Protein AF-A0A8C7WTN6-F1 (afdb_monomer_lite)

Sequence (200 aa):
EEEMEMKEDCGEGEGPYLSEVEPAASESEDGYGPPSQRYTADSLASSPISVTLIRTLSLFGFRSTCGEDQEAVQAQKIWKKAIMLVWRAAANHRYASVFLQPVSDDIAPGYHSIVHRPMDLSAIKKNIESGVIRTTAEFQRDIMLMFQNAIMYNSSDHDVYHMALEMQRDVLERPTDLGFKDTYRKDIGFSTELLDESVF

pLDDT: mean 71.83, std 24.73, rang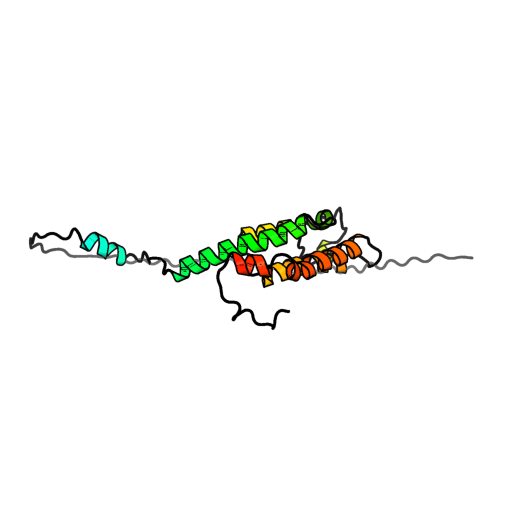e [32.16, 98.75]

Organism: NCBI:txid183150

Foldseek 3Di:
DDDDDDDDDDDDDDDDDDDDDDDDDDDDDDDDDDDDDDDDDDDDDDDDDPPCVVVVVVVVPPPPPPVVNVVLVVVQVLVLVLVVVLLVVLCPDPLLVVQADWDDCVNPPCLCVQQVDTAGSPNLNVCSVVVVDRDPVSSLVRLVSNLVSQCVSDDPPDPSNVSSVVSNCCSVVPCPPPDVVVSCVPVPVDDPPPDPPPPD

Structure (mmCIF, N/CA/C/O backbone):
data_AF-A0A8C7WTN6-F1
#
_entry.id   AF-A0A8C7WTN6-F1
#
loop_
_atom_site.group_PDB
_atom_site.id
_atom_site.type_symbol
_atom_site.label_atom_id
_atom_site.label_alt_id
_atom_site.label_comp_id
_atom_site.label_asym_id
_atom_site.label_entity_id
_atom_site.label_seq_id
_atom_site.pdbx_PDB_ins_code
_atom_site.Cartn_x
_atom_site.Cartn_y
_atom_site.Cartn_z
_atom_site.occupancy
_atom_site.B_iso_or_equiv
_atom_site.auth_seq_id
_atom_site.auth_comp_id
_atom_site.auth_asym_id
_atom_site.auth_atom_id
_atom_site.pdbx_PDB_model_num
ATOM 1 N N . GLU A 1 1 ? 34.706 -12.305 -46.079 1.00 45.81 1 GLU A N 1
ATOM 2 C CA . GLU A 1 1 ? 34.840 -12.955 -44.767 1.00 45.81 1 GLU A CA 1
ATOM 3 C C . GLU A 1 1 ? 33.466 -12.822 -44.106 1.00 45.81 1 GLU A C 1
ATOM 5 O O . GLU A 1 1 ? 33.198 -11.801 -43.492 1.00 45.81 1 GLU A O 1
ATOM 10 N N . GLU A 1 2 ? 32.434 -13.535 -44.582 1.00 42.22 2 GLU A N 1
ATOM 11 C CA . GLU A 1 2 ? 32.136 -14.974 -44.331 1.00 42.22 2 GLU A CA 1
ATOM 12 C C . GLU A 1 2 ? 32.071 -15.245 -42.816 1.00 42.22 2 GLU A C 1
ATOM 14 O O . GLU A 1 2 ? 33.021 -14.919 -42.120 1.00 42.22 2 GLU A O 1
ATOM 19 N N . GLU A 1 3 ? 31.013 -15.768 -42.193 1.00 45.16 3 GLU A N 1
ATOM 20 C CA . GLU A 1 3 ? 29.847 -16.538 -42.644 1.00 45.16 3 GLU A CA 1
ATOM 21 C C . GLU A 1 3 ? 28.744 -16.498 -41.558 1.00 45.16 3 GLU A C 1
ATOM 23 O O . GLU A 1 3 ? 29.004 -16.213 -40.389 1.00 45.16 3 GLU A O 1
ATOM 28 N N . MET A 1 4 ? 27.504 -16.781 -41.972 1.00 50.22 4 MET A N 1
ATOM 29 C CA . MET A 1 4 ? 26.348 -17.093 -41.121 1.00 50.22 4 MET A CA 1
ATOM 30 C C . MET A 1 4 ? 26.545 -18.424 -40.382 1.00 50.22 4 MET A C 1
ATOM 32 O O . MET A 1 4 ? 27.048 -19.356 -40.994 1.00 50.22 4 MET A O 1
ATOM 36 N N . GLU A 1 5 ? 25.943 -18.596 -39.199 1.00 57.81 5 GLU A N 1
ATOM 37 C CA . GLU A 1 5 ? 25.127 -19.800 -38.968 1.00 57.81 5 GLU A CA 1
ATOM 38 C C . GLU A 1 5 ? 24.087 -19.593 -37.856 1.00 57.81 5 GLU A C 1
ATOM 40 O O . GLU A 1 5 ? 24.398 -19.199 -36.733 1.00 57.81 5 GLU A O 1
ATOM 45 N N . MET A 1 6 ? 22.830 -19.853 -38.215 1.00 54.09 6 MET A N 1
ATOM 46 C CA . MET A 1 6 ? 21.691 -20.022 -37.319 1.00 54.09 6 MET A CA 1
ATOM 47 C C . MET A 1 6 ? 21.711 -21.436 -36.733 1.00 54.09 6 MET A C 1
ATOM 49 O O . MET A 1 6 ? 22.093 -22.378 -37.427 1.00 54.09 6 MET A O 1
ATOM 53 N N . LYS A 1 7 ? 21.164 -21.620 -35.528 1.00 55.97 7 LYS A N 1
ATOM 54 C CA . LYS A 1 7 ? 20.547 -22.904 -35.177 1.00 55.97 7 LYS A CA 1
ATOM 55 C C . LYS A 1 7 ? 19.407 -22.725 -34.183 1.00 55.97 7 LYS A C 1
ATOM 57 O O . LYS A 1 7 ? 19.620 -22.476 -33.000 1.00 55.97 7 LYS A O 1
ATOM 62 N N . GLU A 1 8 ? 18.202 -22.825 -34.730 1.00 50.72 8 GLU A N 1
ATOM 63 C CA . GLU A 1 8 ? 16.991 -23.237 -34.031 1.00 50.72 8 GLU A CA 1
ATOM 64 C C . GLU A 1 8 ? 17.134 -24.714 -33.634 1.00 50.72 8 GLU A C 1
ATOM 66 O O . GLU A 1 8 ? 17.696 -25.503 -34.397 1.00 50.72 8 GLU A O 1
ATOM 71 N N . ASP A 1 9 ? 16.604 -25.094 -32.472 1.00 52.34 9 ASP A N 1
ATOM 72 C CA . ASP A 1 9 ? 16.233 -26.485 -32.219 1.00 52.34 9 ASP A CA 1
ATOM 73 C C . ASP A 1 9 ? 14.862 -26.521 -31.540 1.00 52.34 9 ASP A C 1
ATOM 75 O O . ASP A 1 9 ? 14.668 -26.035 -30.422 1.00 52.34 9 ASP A O 1
ATOM 79 N N . CYS A 1 10 ? 13.897 -27.046 -32.288 1.00 39.53 10 CYS A N 1
ATOM 80 C CA . CYS A 1 10 ? 12.540 -27.331 -31.864 1.00 39.53 10 CYS A CA 1
ATOM 81 C C . CYS A 1 10 ? 12.494 -28.791 -31.402 1.00 39.53 10 CYS A C 1
ATOM 83 O O . CYS A 1 10 ? 12.596 -29.704 -32.216 1.00 39.53 10 CYS A O 1
ATOM 85 N N . GLY A 1 11 ? 12.308 -29.014 -30.101 1.00 45.84 11 GLY A N 1
ATOM 86 C CA . GLY A 1 11 ? 12.033 -30.339 -29.551 1.00 45.84 11 GLY A CA 1
ATOM 87 C C . GLY A 1 11 ? 10.533 -30.601 -29.475 1.00 45.84 11 GLY A C 1
ATOM 88 O O . GLY A 1 11 ? 9.885 -30.203 -28.508 1.00 45.84 11 GLY A O 1
ATOM 89 N N . GLU A 1 12 ? 9.997 -31.269 -30.493 1.00 44.53 12 GLU A N 1
ATOM 90 C CA . GLU A 1 12 ? 8.677 -31.901 -30.489 1.00 44.53 12 GLU A CA 1
ATOM 91 C C . GLU A 1 12 ? 8.647 -33.093 -29.517 1.00 44.53 12 GLU A C 1
ATOM 93 O O . GLU A 1 12 ? 9.597 -33.871 -29.416 1.00 44.53 12 GLU A O 1
ATOM 98 N N . GLY A 1 13 ? 7.525 -33.261 -28.821 1.00 44.81 13 GLY A N 1
ATOM 99 C CA . GLY A 1 13 ? 7.274 -34.396 -27.941 1.00 44.81 13 GLY A CA 1
ATOM 100 C C . GLY A 1 13 ? 5.781 -34.588 -27.732 1.00 44.81 13 GLY A C 1
ATOM 101 O O . GLY A 1 13 ? 5.251 -34.256 -26.675 1.00 44.81 13 GLY A O 1
ATOM 102 N N . GLU A 1 14 ? 5.101 -35.089 -28.763 1.00 43.06 14 GLU A N 1
ATOM 103 C CA . GLU A 1 14 ? 3.734 -35.592 -28.655 1.00 43.06 14 GLU A CA 1
ATOM 104 C C . GLU A 1 14 ? 3.701 -36.939 -27.920 1.00 43.06 14 GLU A C 1
ATOM 106 O O . GLU A 1 14 ? 4.513 -37.832 -28.163 1.00 43.06 14 GLU A O 1
ATOM 111 N N . GLY A 1 15 ? 2.700 -37.105 -27.061 1.00 43.44 15 GLY A N 1
ATOM 112 C CA . GLY A 1 15 ? 2.319 -38.385 -26.479 1.00 43.44 15 GLY A CA 1
ATOM 113 C C . GLY A 1 15 ? 0.904 -38.296 -25.903 1.00 43.44 15 GLY A C 1
ATOM 114 O O . GLY A 1 15 ? 0.731 -37.685 -24.850 1.00 43.44 15 GLY A O 1
ATOM 115 N N . PRO A 1 16 ? -0.121 -38.850 -26.578 1.00 58.31 16 PRO A N 1
ATOM 116 C CA . PRO A 1 16 ? -1.473 -38.981 -26.041 1.00 58.31 16 PRO A CA 1
ATOM 117 C C . PRO A 1 16 ? -1.636 -40.325 -25.300 1.00 58.31 16 PRO A C 1
ATOM 119 O O . PRO A 1 16 ? -0.711 -41.135 -25.300 1.00 58.31 16 PRO A O 1
ATOM 122 N N . TYR A 1 17 ? -2.848 -40.586 -24.775 1.00 44.38 17 TYR A N 1
ATOM 123 C CA . TYR A 1 17 ? -3.331 -41.840 -24.139 1.00 44.38 17 TYR A CA 1
ATOM 124 C C . TYR A 1 17 ? -3.099 -41.877 -22.602 1.00 44.38 17 TYR A C 1
ATOM 126 O O . TYR A 1 17 ? -1.974 -41.720 -22.154 1.00 44.38 17 TYR A O 1
ATOM 134 N N . LEU A 1 18 ? -4.073 -42.031 -21.691 1.00 45.31 18 LEU A N 1
ATOM 135 C CA . LEU A 1 18 ? -5.398 -42.664 -21.715 1.00 45.31 18 LEU A CA 1
ATOM 136 C C . LEU A 1 18 ? -6.428 -41.938 -20.819 1.00 45.31 18 LEU A C 1
ATOM 138 O O . LEU A 1 18 ? -6.095 -41.391 -19.773 1.00 45.31 18 LEU A O 1
ATOM 142 N N . SER A 1 19 ? -7.694 -42.063 -21.237 1.00 45.19 19 SER A N 1
ATOM 143 C CA . SER A 1 19 ? -8.910 -42.299 -20.431 1.00 45.19 19 SER A CA 1
ATOM 144 C C . SER A 1 19 ? -8.672 -42.868 -19.019 1.00 45.19 19 SER A C 1
ATOM 146 O O . SER A 1 19 ? -7.826 -43.733 -18.843 1.00 45.19 19 SER A O 1
ATOM 148 N N . GLU A 1 20 ? -9.436 -42.478 -18.000 1.00 49.06 20 GLU A N 1
ATOM 149 C CA . GLU A 1 20 ? -10.732 -43.116 -17.727 1.00 49.06 20 GLU A CA 1
ATOM 150 C C . GLU A 1 20 ? -11.692 -42.203 -16.947 1.00 49.06 20 GLU A C 1
ATOM 152 O O . GLU A 1 20 ? -11.338 -41.509 -15.996 1.00 49.06 20 GLU A O 1
ATOM 157 N N . VAL A 1 21 ? -12.933 -42.240 -17.419 1.00 51.94 21 VAL A N 1
ATOM 158 C CA . VAL A 1 21 ? -14.168 -41.761 -16.803 1.00 51.94 21 VAL A CA 1
ATOM 159 C C . VAL A 1 21 ? -14.628 -42.839 -15.828 1.00 51.94 21 VAL A C 1
ATOM 161 O O . VAL A 1 21 ? -14.602 -43.991 -16.228 1.00 51.94 21 VAL A O 1
ATOM 164 N N . GLU A 1 22 ? -15.143 -42.496 -14.647 1.00 50.19 22 GLU A N 1
ATOM 165 C CA . GLU A 1 22 ? -16.219 -43.280 -14.014 1.00 50.19 22 GLU A CA 1
ATOM 166 C C . GLU A 1 22 ? -17.097 -42.371 -13.116 1.00 50.19 22 GLU A C 1
ATOM 168 O O . GLU A 1 22 ? -16.601 -41.362 -12.597 1.00 50.19 22 GLU A O 1
ATOM 173 N N . PRO A 1 23 ? -18.405 -42.675 -12.966 1.00 47.97 23 PRO A N 1
ATOM 174 C CA . PRO A 1 23 ? -19.439 -41.749 -12.515 1.00 47.97 23 PRO A CA 1
ATOM 175 C C . PRO A 1 23 ? -20.002 -42.049 -11.105 1.00 47.97 23 PRO A C 1
ATOM 177 O O . PRO A 1 23 ? -19.517 -42.885 -10.351 1.00 47.97 23 PRO A O 1
ATOM 180 N N . ALA A 1 24 ? -21.052 -41.294 -10.770 1.00 47.38 24 ALA A N 1
ATOM 181 C CA . ALA A 1 24 ? -21.810 -41.255 -9.523 1.00 47.38 24 ALA A CA 1
ATOM 182 C C . ALA A 1 24 ? -22.551 -42.551 -9.119 1.00 47.38 24 ALA A C 1
ATOM 184 O O . ALA A 1 24 ? -23.019 -43.302 -9.969 1.00 47.38 24 ALA A O 1
ATOM 185 N N . ALA A 1 25 ? -22.788 -42.699 -7.809 1.00 42.72 25 ALA A N 1
ATOM 186 C CA . ALA A 1 25 ? -23.821 -43.541 -7.184 1.00 42.72 25 ALA A CA 1
ATOM 187 C C . ALA A 1 25 ? -24.168 -42.917 -5.806 1.00 42.72 25 ALA A C 1
ATOM 189 O O . ALA A 1 25 ? -23.266 -42.683 -5.005 1.00 42.72 25 ALA A O 1
ATOM 190 N N . SER A 1 26 ? -25.350 -42.308 -5.625 1.00 44.50 26 SER A N 1
ATOM 191 C CA . SER A 1 26 ? -26.621 -42.883 -5.112 1.00 44.50 26 SER A CA 1
ATOM 192 C C . SER A 1 26 ? 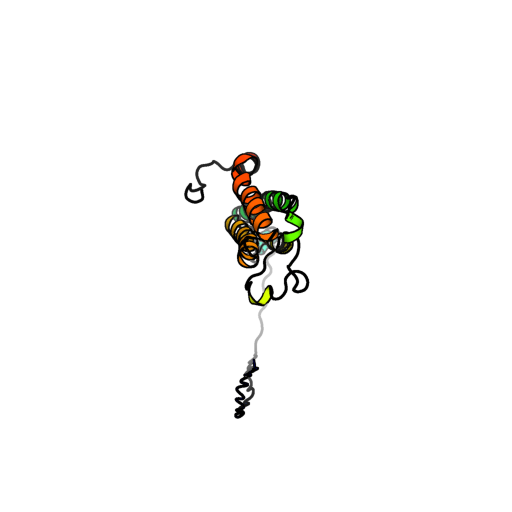-26.537 -43.340 -3.642 1.00 44.50 26 SER A C 1
ATOM 194 O O . SER A 1 26 ? -25.784 -44.251 -3.326 1.00 44.50 26 SER A O 1
ATOM 196 N N . GLU A 1 27 ? -27.143 -42.619 -2.694 1.00 43.25 27 GLU A N 1
ATOM 197 C CA . GLU A 1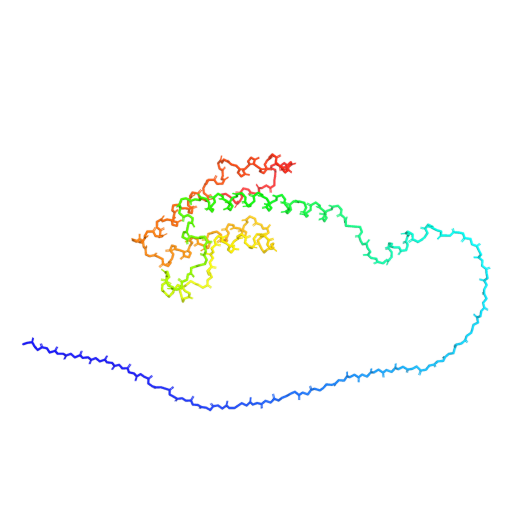 27 ? -28.517 -42.786 -2.155 1.00 43.25 27 GLU A CA 1
ATOM 198 C C . GLU A 1 27 ? -28.523 -43.487 -0.781 1.00 43.25 27 GLU A C 1
ATOM 200 O O . GLU A 1 27 ? -27.963 -44.565 -0.608 1.00 43.25 27 GLU A O 1
ATOM 205 N N . SER A 1 28 ? -29.172 -42.866 0.208 1.00 49.69 28 SER A N 1
ATOM 206 C CA . SER A 1 28 ? -30.079 -43.537 1.160 1.00 49.69 28 SER A CA 1
ATOM 207 C C . SER A 1 28 ? -30.734 -42.490 2.067 1.00 49.69 28 SER A C 1
ATOM 209 O O . SER A 1 28 ? -30.159 -42.011 3.043 1.00 49.69 28 SER A O 1
ATOM 211 N N . GLU A 1 29 ? -31.959 -42.118 1.701 1.00 50.00 29 GLU A N 1
ATOM 212 C CA . GLU A 1 29 ? -32.973 -41.684 2.656 1.00 50.00 29 GLU A CA 1
ATOM 213 C C . GLU A 1 29 ? -33.603 -42.937 3.262 1.00 50.00 29 GLU A C 1
ATOM 215 O O . GLU A 1 29 ? -33.904 -43.864 2.522 1.00 50.00 29 GLU A O 1
ATOM 220 N N . ASP A 1 30 ? -33.859 -42.945 4.569 1.00 44.69 30 ASP A N 1
ATOM 221 C CA . ASP A 1 30 ? -34.899 -43.795 5.148 1.00 44.69 30 ASP A CA 1
ATOM 222 C C . ASP A 1 30 ? -35.485 -43.109 6.384 1.00 44.69 30 ASP A C 1
ATOM 224 O O . ASP A 1 30 ? -34.869 -43.002 7.448 1.00 44.69 30 ASP A O 1
ATOM 228 N N . GLY A 1 31 ? -36.709 -42.613 6.211 1.00 42.22 31 GLY A N 1
ATOM 229 C CA . GLY A 1 31 ? -37.595 -42.201 7.284 1.00 42.22 31 GLY A CA 1
ATOM 230 C C . GLY A 1 31 ? -38.475 -43.364 7.733 1.00 42.22 31 GLY A C 1
ATOM 231 O O . GLY A 1 31 ? -39.011 -44.103 6.914 1.00 42.22 31 GLY A O 1
ATOM 232 N N . TYR A 1 32 ? -38.707 -43.465 9.040 1.00 40.91 32 TYR A N 1
ATOM 233 C CA . TYR A 1 32 ? -39.817 -44.236 9.595 1.00 40.91 32 TYR A CA 1
ATOM 234 C C . TYR A 1 32 ? -40.603 -43.368 10.578 1.00 40.91 32 TYR A C 1
ATOM 236 O O . TYR A 1 32 ? -40.100 -42.944 11.617 1.00 40.91 32 TYR A O 1
ATOM 244 N N . GLY A 1 33 ? -41.854 -43.093 10.208 1.00 37.41 33 GLY A N 1
ATOM 245 C CA . GLY A 1 33 ? -42.912 -42.639 11.107 1.00 37.41 33 GLY A CA 1
ATOM 246 C C . GLY A 1 33 ? -43.732 -43.819 11.676 1.00 37.41 33 GLY A C 1
ATOM 247 O O . GLY A 1 33 ? -43.262 -44.951 11.654 1.00 37.41 33 GLY A O 1
ATOM 248 N N . PRO A 1 34 ? -44.966 -43.574 12.161 1.00 64.69 34 PRO A N 1
ATOM 249 C CA . PRO A 1 34 ? -45.432 -43.740 13.558 1.00 64.69 34 PRO A CA 1
ATOM 250 C C . PRO A 1 34 ? -46.445 -44.936 13.660 1.00 64.69 34 PRO A C 1
ATOM 252 O O . PRO A 1 34 ? -46.345 -45.767 12.759 1.00 64.69 34 PRO A O 1
ATOM 255 N N . PRO A 1 35 ? -47.425 -45.130 14.610 1.00 52.75 35 PRO A N 1
ATOM 256 C CA . PRO A 1 35 ? -48.114 -44.181 15.523 1.00 52.75 35 PRO A CA 1
ATOM 257 C C . PRO A 1 35 ? -48.724 -44.722 16.863 1.00 52.75 35 PRO A C 1
ATOM 259 O O . PRO A 1 35 ? -48.544 -45.876 17.233 1.00 52.75 35 PRO A O 1
ATOM 262 N N . SER A 1 36 ? -49.564 -43.865 17.495 1.00 36.09 36 SER A N 1
ATOM 263 C CA . SER A 1 36 ? -50.668 -44.128 18.471 1.00 36.09 36 SER A CA 1
ATOM 264 C C . SER A 1 36 ? -50.296 -44.183 19.970 1.00 36.09 36 SER A C 1
ATOM 266 O O . SER A 1 36 ? -49.305 -44.802 20.307 1.00 36.09 36 SER A O 1
ATOM 268 N N . GLN A 1 37 ? -50.987 -43.603 20.972 1.00 33.41 37 GLN A N 1
ATOM 269 C CA . GLN A 1 37 ? -52.370 -43.130 21.248 1.00 33.41 37 GLN A CA 1
ATOM 270 C C . GLN A 1 37 ? -52.304 -42.171 22.488 1.00 33.41 37 GLN A C 1
ATOM 272 O O . GLN A 1 37 ? -51.493 -42.408 23.371 1.00 33.41 37 GLN A O 1
ATOM 277 N N . ARG A 1 38 ? -52.919 -40.973 22.518 1.00 34.19 38 ARG A N 1
ATOM 278 C CA . ARG A 1 38 ? -54.275 -40.572 23.003 1.00 34.19 38 ARG A CA 1
ATOM 279 C C . ARG A 1 38 ? -54.563 -40.588 24.536 1.00 34.19 38 ARG A C 1
ATOM 281 O O . ARG A 1 38 ? -54.635 -41.653 25.126 1.00 34.19 38 ARG A O 1
ATOM 288 N N . TYR A 1 39 ? -54.919 -39.385 25.039 1.00 32.16 39 TYR A N 1
ATOM 289 C CA . TYR A 1 39 ? -55.707 -38.970 26.238 1.00 32.16 39 TYR A CA 1
ATOM 290 C C . TYR A 1 39 ? -55.104 -39.254 27.636 1.00 32.16 39 TYR A C 1
ATOM 292 O O . TYR A 1 39 ? -54.599 -40.335 27.880 1.00 32.16 39 TYR A O 1
ATOM 300 N N . THR A 1 40 ? -55.076 -38.310 28.590 1.00 34.72 40 THR A N 1
ATOM 301 C CA . THR A 1 40 ? -56.238 -37.679 29.253 1.00 34.72 40 THR A CA 1
ATOM 302 C C . THR A 1 40 ? -56.058 -36.192 29.594 1.00 34.72 40 THR A C 1
ATOM 304 O O . THR A 1 40 ? -54.953 -35.716 29.845 1.00 34.72 40 THR A O 1
ATOM 307 N N . ALA A 1 41 ? -57.184 -35.477 29.641 1.00 39.41 41 ALA A N 1
ATOM 308 C CA . ALA A 1 41 ? -57.324 -34.149 30.228 1.00 39.41 41 ALA A CA 1
ATOM 309 C C . ALA A 1 41 ? -57.337 -34.220 31.765 1.00 39.41 41 ALA A C 1
ATOM 311 O O . ALA A 1 41 ? -57.879 -35.174 32.314 1.00 39.41 41 ALA A O 1
ATOM 312 N N . ASP A 1 42 ? -56.735 -33.230 32.426 1.00 33.00 42 ASP A N 1
ATOM 313 C CA . ASP A 1 42 ? -57.359 -32.389 33.463 1.00 33.00 42 ASP A CA 1
ATOM 314 C C . ASP A 1 42 ? -56.282 -31.645 34.263 1.00 33.00 42 ASP A C 1
ATOM 316 O O . ASP A 1 42 ? -55.346 -32.241 34.789 1.00 33.00 42 ASP A O 1
ATOM 320 N N . SER A 1 43 ? -56.436 -30.326 34.380 1.00 37.88 43 SER A N 1
ATOM 321 C CA . SER A 1 43 ? -56.592 -29.643 35.672 1.00 37.88 43 SER A CA 1
ATOM 322 C C . SER A 1 43 ? -56.177 -28.174 35.574 1.00 37.88 43 SER A C 1
ATOM 324 O O . SER A 1 43 ? -55.058 -27.811 35.212 1.00 37.88 43 SER A O 1
ATOM 326 N N . LEU A 1 44 ? -57.148 -27.330 35.900 1.00 47.97 44 LEU A N 1
ATOM 327 C CA . LEU A 1 44 ? -57.097 -25.880 35.972 1.00 47.97 44 LEU A CA 1
ATOM 328 C C . LEU A 1 44 ? -56.301 -25.438 37.207 1.00 47.97 44 LEU A C 1
ATOM 330 O O . LEU A 1 44 ? -56.641 -25.822 38.322 1.00 47.97 44 LEU A O 1
ATOM 334 N N . ALA A 1 45 ? -55.336 -24.533 37.038 1.00 38.50 45 ALA A N 1
ATOM 335 C CA . ALA A 1 45 ? -54.907 -23.647 38.119 1.00 38.50 45 ALA A CA 1
ATOM 336 C C . ALA A 1 45 ? -54.377 -22.319 37.556 1.00 38.50 45 ALA A C 1
ATOM 338 O O . ALA A 1 45 ? -53.294 -22.222 36.987 1.00 38.50 45 ALA A O 1
ATOM 339 N N . SER A 1 46 ? -55.200 -21.291 37.731 1.00 43.47 46 SER A N 1
ATOM 340 C CA . SER A 1 46 ? -54.907 -19.871 37.552 1.00 43.47 46 SER A CA 1
ATOM 341 C C . SER A 1 46 ? -53.808 -19.397 38.511 1.00 43.47 46 SER A C 1
ATOM 343 O O . SER A 1 46 ? -53.990 -19.548 39.719 1.00 43.47 46 SER A O 1
ATOM 345 N N . SER A 1 47 ? -52.750 -18.736 38.013 1.00 41.41 47 SER A N 1
ATOM 346 C CA . SER A 1 47 ? -52.125 -17.552 38.651 1.00 41.41 47 SER A CA 1
ATOM 347 C C . SER A 1 47 ? -50.885 -17.021 37.904 1.00 41.41 47 SER A C 1
ATOM 349 O O . SER A 1 47 ? -50.336 -17.718 37.052 1.00 41.41 47 SER A O 1
ATOM 351 N N . PRO A 1 48 ? -50.482 -15.754 38.143 1.00 49.91 48 PRO A N 1
ATOM 352 C CA . PRO A 1 48 ? -49.997 -14.841 37.118 1.00 49.91 48 PRO A CA 1
ATOM 353 C C . PRO A 1 48 ? -48.492 -14.956 36.927 1.00 49.91 48 PRO A C 1
ATOM 355 O O . PRO A 1 48 ? -47.703 -14.675 37.827 1.00 49.91 48 PRO A O 1
ATOM 358 N N . ILE A 1 49 ? -48.076 -15.309 35.717 1.00 42.75 49 ILE A N 1
ATOM 359 C CA . ILE A 1 49 ? -46.661 -15.404 35.390 1.00 42.75 49 ILE A CA 1
ATOM 360 C C . ILE A 1 49 ? -46.359 -14.560 34.149 1.00 42.75 49 ILE A C 1
ATOM 362 O O . ILE A 1 49 ? -45.891 -15.035 33.122 1.00 42.75 49 ILE A O 1
ATOM 366 N N . SER A 1 50 ? -46.598 -13.253 34.275 1.00 54.50 50 SER A N 1
ATOM 367 C CA . SER A 1 50 ? -46.130 -12.257 33.300 1.00 54.50 50 SER A CA 1
ATOM 368 C C . SER A 1 50 ? -44.631 -11.941 33.448 1.00 54.50 50 SER A C 1
ATOM 370 O O . SER A 1 50 ? -44.078 -11.208 32.636 1.00 54.50 50 SER A O 1
ATOM 372 N N . VAL A 1 51 ? -43.948 -12.507 34.453 1.00 47.41 51 VAL A N 1
ATOM 373 C CA . VAL A 1 51 ? -42.511 -12.277 34.708 1.00 47.41 51 VAL A CA 1
ATOM 374 C C . VAL A 1 51 ? -41.634 -13.439 34.201 1.00 47.41 51 VAL A C 1
ATOM 376 O O . VAL A 1 51 ? -40.465 -13.243 33.880 1.00 47.41 51 VAL A O 1
ATOM 379 N N . THR A 1 52 ? -42.191 -14.643 34.011 1.00 46.38 52 THR A N 1
ATOM 380 C CA . THR A 1 52 ? -41.453 -15.784 33.417 1.00 46.38 52 THR A CA 1
ATOM 381 C C . THR A 1 52 ? -41.329 -15.682 31.904 1.00 46.38 52 THR A C 1
ATOM 383 O O . THR A 1 52 ? -40.445 -16.318 31.336 1.00 46.38 52 THR A O 1
ATOM 386 N N . LEU A 1 53 ? -42.119 -14.837 31.234 1.00 46.09 53 LEU A N 1
ATOM 387 C CA . LEU A 1 53 ? -41.907 -14.593 29.805 1.00 46.09 53 LEU A CA 1
ATOM 388 C C . LEU A 1 53 ? -40.571 -13.871 29.549 1.00 46.09 53 LEU A C 1
ATOM 390 O O . LEU A 1 53 ? -39.886 -14.168 28.580 1.00 46.09 53 LEU A O 1
ATOM 394 N N . ILE A 1 54 ? -40.125 -13.019 30.479 1.00 51.12 54 ILE A N 1
ATOM 395 C CA . ILE A 1 54 ? -38.795 -12.391 30.408 1.00 51.12 54 ILE A CA 1
ATOM 396 C C . ILE A 1 54 ? -37.696 -13.425 30.708 1.00 51.12 54 ILE A C 1
ATOM 398 O O . ILE A 1 54 ? -36.643 -13.427 30.078 1.00 51.12 54 ILE A O 1
ATOM 402 N N . ARG A 1 55 ? -37.957 -14.369 31.621 1.00 46.91 55 ARG A N 1
ATOM 403 C CA . ARG A 1 55 ? -36.997 -15.419 31.996 1.00 46.91 55 ARG A CA 1
ATOM 404 C C . ARG A 1 55 ? -36.884 -16.553 30.967 1.00 46.91 55 ARG A C 1
ATOM 406 O O . ARG A 1 55 ? -35.840 -17.188 30.888 1.00 46.91 55 ARG A O 1
ATOM 413 N N . THR A 1 56 ? -37.910 -16.800 30.155 1.00 49.38 56 THR A N 1
ATOM 414 C CA . THR A 1 56 ? -37.885 -17.820 29.086 1.00 49.38 56 THR A CA 1
ATOM 415 C C . THR A 1 56 ? -37.161 -17.346 27.824 1.00 49.38 56 THR A C 1
ATOM 417 O O . THR A 1 56 ? -36.613 -18.179 27.107 1.00 49.38 56 THR A O 1
ATOM 420 N N . LEU A 1 57 ? -37.009 -16.032 27.612 1.00 49.28 57 LEU A N 1
ATOM 421 C CA . LEU A 1 57 ? -36.087 -15.494 26.598 1.00 49.28 57 LEU A CA 1
ATOM 422 C C . LEU A 1 57 ? -34.610 -15.763 26.937 1.00 49.28 57 LEU A C 1
ATOM 424 O O . LEU A 1 57 ? -33.779 -15.852 26.038 1.00 49.28 57 LEU A O 1
ATOM 428 N N . SER A 1 58 ? -34.288 -15.994 28.215 1.00 53.31 58 SER A N 1
ATOM 429 C CA . SER A 1 58 ? -32.960 -16.459 28.634 1.00 53.31 58 SER A CA 1
ATOM 430 C C . SER A 1 58 ? -32.695 -17.931 28.285 1.00 53.31 58 SER A C 1
ATOM 432 O O . SER A 1 58 ? -31.541 -18.350 28.326 1.00 53.31 58 SER A O 1
ATOM 434 N N . LEU A 1 59 ? -33.723 -18.724 27.954 1.00 49.91 59 LEU A N 1
ATOM 435 C CA . LEU A 1 59 ? -33.580 -20.148 27.614 1.00 49.91 59 LEU A CA 1
ATOM 436 C C . LEU A 1 59 ? -33.443 -20.399 26.104 1.00 49.91 59 LEU A C 1
ATOM 438 O O . LEU A 1 59 ? -33.029 -21.484 25.714 1.00 49.91 59 LEU A O 1
ATOM 442 N N . PHE A 1 60 ? -33.709 -19.396 25.261 1.00 53.22 60 PHE A N 1
ATOM 443 C CA . PHE A 1 60 ? -33.511 -19.471 23.806 1.00 53.22 60 PHE A CA 1
ATOM 444 C C . PHE A 1 60 ? -32.133 -18.974 23.335 1.00 53.22 60 PHE A C 1
ATOM 446 O O . PHE A 1 60 ? -31.934 -18.712 22.153 1.00 53.22 60 PHE A O 1
ATOM 453 N N . GLY A 1 61 ? -31.153 -18.864 24.236 1.00 51.78 61 GLY A N 1
ATOM 454 C CA . GLY A 1 61 ? -29.766 -18.630 23.829 1.00 51.78 61 GLY A CA 1
ATOM 455 C C . GLY A 1 61 ? -29.481 -17.235 23.267 1.00 51.78 61 GLY A C 1
ATOM 456 O O . GLY A 1 61 ? -28.467 -17.056 22.594 1.00 51.78 61 GLY A O 1
ATOM 457 N N . PHE A 1 62 ? -30.300 -16.220 23.572 1.00 53.69 62 PHE A N 1
ATOM 458 C CA . PHE A 1 62 ? -29.875 -14.834 23.372 1.00 53.69 62 PHE A CA 1
ATOM 459 C C . PHE A 1 62 ? -28.881 -14.464 24.477 1.00 53.69 62 PHE A C 1
ATOM 461 O O . PHE A 1 62 ? -29.219 -13.875 25.504 1.00 53.69 62 PHE A O 1
ATOM 468 N N . ARG A 1 63 ? -27.638 -14.909 24.287 1.00 54.41 63 ARG A N 1
ATOM 469 C CA . ARG A 1 63 ? -26.478 -14.533 25.086 1.00 54.41 63 ARG A CA 1
ATOM 470 C C . ARG A 1 63 ? -26.407 -13.005 25.063 1.00 54.41 63 ARG A C 1
ATOM 472 O O . ARG A 1 63 ? -26.118 -12.415 24.026 1.00 54.41 63 ARG A O 1
ATOM 479 N N . SER A 1 64 ? -26.715 -12.376 26.200 1.00 58.03 64 SER A N 1
ATOM 480 C CA . SER A 1 64 ? -26.273 -11.012 26.492 1.00 58.03 64 SER A CA 1
ATOM 481 C C . SER A 1 64 ? -24.795 -10.982 26.139 1.00 58.03 64 SER A C 1
ATOM 483 O O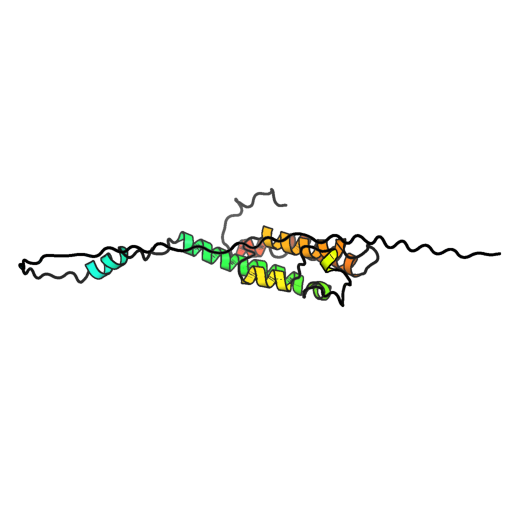 . SER A 1 64 ? -24.033 -11.748 26.728 1.00 58.03 64 SER A O 1
ATOM 485 N N . THR A 1 65 ? -24.405 -10.220 25.118 1.00 55.44 65 THR A N 1
ATOM 486 C CA . THR A 1 65 ? -22.998 -10.140 24.729 1.00 55.44 65 THR A CA 1
ATOM 487 C C . THR A 1 65 ? -22.236 -9.689 25.970 1.00 55.44 65 THR A C 1
ATOM 489 O O . THR A 1 65 ? -22.527 -8.629 26.528 1.00 55.44 65 THR A O 1
ATOM 492 N N . CYS A 1 66 ? -21.378 -10.563 26.503 1.00 53.72 66 CYS A N 1
ATOM 493 C CA . CYS A 1 66 ? -20.562 -10.240 27.666 1.00 53.72 66 CYS A CA 1
ATOM 494 C C . CYS A 1 66 ? -19.768 -8.972 27.331 1.00 53.72 66 CYS A C 1
ATOM 496 O O . CYS A 1 66 ? -19.358 -8.799 26.184 1.00 53.72 66 CYS A O 1
ATOM 498 N N . GLY A 1 67 ? -19.571 -8.075 28.300 1.00 61.88 67 GLY A N 1
ATOM 499 C CA . GLY A 1 67 ? -18.915 -6.778 28.074 1.00 61.88 67 GLY A CA 1
ATOM 500 C C . GLY A 1 67 ? -17.563 -6.873 27.350 1.00 61.88 67 GLY A C 1
ATOM 501 O O . GLY A 1 67 ? -17.227 -5.979 26.583 1.00 61.88 67 GLY A O 1
ATOM 502 N N . GLU A 1 68 ? -16.860 -7.997 27.498 1.00 61.09 68 GLU A N 1
ATOM 503 C CA . GLU A 1 68 ? -15.606 -8.336 26.809 1.00 61.09 68 GLU A CA 1
ATOM 504 C C . GLU A 1 68 ? -15.751 -8.369 25.273 1.00 61.09 68 GLU A C 1
ATOM 506 O O . GLU A 1 68 ? -14.911 -7.829 24.553 1.00 61.09 68 GLU A O 1
ATOM 511 N N . ASP A 1 69 ? -16.855 -8.922 24.752 1.00 77.88 69 ASP A N 1
ATOM 512 C CA . ASP A 1 69 ? -17.129 -8.969 23.309 1.00 77.88 69 ASP A CA 1
ATOM 513 C C . ASP A 1 69 ? -17.381 -7.549 22.758 1.00 77.88 69 ASP A C 1
ATOM 515 O O . ASP A 1 69 ? -17.005 -7.225 21.628 1.00 77.88 69 ASP A O 1
ATOM 519 N N . GLN A 1 70 ? -17.993 -6.667 23.556 1.00 83.75 70 GLN A N 1
ATOM 520 C CA . GLN A 1 70 ? -18.223 -5.269 23.173 1.00 83.75 70 GLN A CA 1
ATOM 521 C C . GLN A 1 70 ? -16.942 -4.432 23.237 1.00 83.75 70 GLN A C 1
ATOM 523 O O . GLN A 1 70 ? -16.715 -3.601 22.352 1.00 83.75 70 GLN A O 1
ATOM 528 N N . GLU A 1 71 ? -16.097 -4.667 24.240 1.00 85.94 71 GLU A N 1
ATOM 529 C CA . GLU A 1 71 ? -14.800 -4.011 24.390 1.00 85.94 71 GLU A CA 1
ATOM 530 C C . GLU A 1 71 ? -13.875 -4.347 23.218 1.00 85.94 71 GLU A C 1
ATOM 532 O O . GLU A 1 71 ? -13.359 -3.437 22.568 1.00 85.94 71 GLU A O 1
ATOM 537 N N . ALA A 1 72 ? -13.754 -5.628 22.856 1.00 85.19 72 ALA A N 1
ATOM 538 C CA . ALA A 1 72 ? -12.948 -6.059 21.715 1.00 85.19 72 ALA A CA 1
ATOM 539 C C . ALA A 1 72 ? -13.447 -5.456 20.389 1.00 85.19 72 ALA A C 1
ATOM 541 O O . ALA A 1 72 ? -12.659 -4.982 19.565 1.00 85.19 72 ALA A O 1
ATOM 542 N N . VAL A 1 73 ? -14.769 -5.407 20.183 1.00 88.75 73 VAL A N 1
ATOM 543 C CA . VAL A 1 73 ? -15.367 -4.763 19.001 1.00 88.75 73 VAL A CA 1
ATOM 544 C C . VAL A 1 73 ? -15.076 -3.261 18.976 1.00 88.75 73 VAL A C 1
ATOM 546 O O . VAL A 1 73 ? -14.824 -2.696 17.907 1.00 88.75 73 VAL A O 1
ATOM 549 N N . GLN A 1 74 ? -15.104 -2.596 20.130 1.00 86.12 74 GLN A N 1
ATOM 550 C CA . GLN A 1 74 ? -14.792 -1.175 20.234 1.00 86.12 74 GLN A CA 1
ATOM 551 C C . GLN A 1 74 ? -13.301 -0.902 19.994 1.00 86.12 74 GLN A C 1
ATOM 553 O O . GLN A 1 74 ? -12.974 -0.013 19.203 1.00 86.12 74 GLN A O 1
ATOM 558 N N . ALA A 1 75 ? -12.410 -1.699 20.585 1.00 87.06 75 ALA A N 1
ATOM 559 C CA . ALA A 1 75 ? -10.971 -1.641 20.352 1.00 87.06 75 ALA A CA 1
ATOM 560 C C . ALA A 1 75 ? -10.647 -1.822 18.862 1.00 87.06 75 ALA A C 1
ATOM 562 O O . ALA A 1 75 ? -9.912 -1.019 18.287 1.00 87.06 75 ALA A O 1
ATOM 563 N N . GLN A 1 76 ? -11.297 -2.781 18.192 1.00 90.25 76 GLN A N 1
ATOM 564 C CA . GLN A 1 76 ? -11.118 -2.992 16.754 1.00 90.25 76 GLN A CA 1
ATOM 565 C C . GLN A 1 76 ? -11.537 -1.770 15.926 1.00 90.25 76 GLN A C 1
ATOM 567 O O . GLN A 1 76 ? -10.879 -1.430 14.942 1.00 90.25 76 GLN A O 1
ATOM 572 N N . LYS A 1 77 ? -12.623 -1.080 16.303 1.00 91.25 77 LYS A N 1
ATOM 573 C CA . LYS A 1 77 ? -13.054 0.156 15.625 1.00 91.25 77 LYS A CA 1
ATOM 574 C C . LYS A 1 77 ? -12.044 1.287 15.813 1.00 91.25 77 LYS A C 1
ATOM 576 O O . LYS A 1 77 ? -11.803 2.033 14.864 1.00 91.25 77 LYS A O 1
ATOM 581 N N . ILE A 1 78 ? -11.484 1.427 17.013 1.00 88.75 78 ILE A N 1
ATOM 582 C CA . ILE A 1 78 ? -10.469 2.441 17.327 1.00 88.75 78 ILE A CA 1
ATOM 583 C C . ILE A 1 78 ? -9.192 2.158 16.533 1.00 88.75 78 ILE A C 1
ATOM 585 O O . ILE A 1 78 ? -8.737 3.023 15.784 1.00 88.75 78 ILE A O 1
ATOM 589 N N . TRP A 1 79 ? -8.686 0.925 16.595 1.00 91.62 79 TRP A N 1
ATOM 590 C CA . TRP A 1 79 ? -7.525 0.493 15.820 1.00 91.62 79 TRP A CA 1
ATOM 591 C C . TRP A 1 79 ? -7.734 0.709 14.317 1.00 91.62 79 TRP A C 1
ATOM 593 O O . TRP A 1 79 ? -6.886 1.303 13.656 1.00 91.62 79 TRP A O 1
ATOM 603 N N . LYS A 1 80 ? -8.904 0.333 13.780 1.00 93.12 80 LYS A N 1
ATOM 604 C CA . LYS A 1 80 ? -9.234 0.540 12.362 1.00 93.12 80 LYS A CA 1
ATOM 605 C C . LYS A 1 80 ? -9.184 2.018 11.973 1.00 93.12 80 LYS A C 1
ATOM 607 O O . LYS A 1 80 ? -8.713 2.348 10.888 1.00 93.12 80 LYS A O 1
ATOM 612 N N . LYS A 1 81 ? -9.652 2.929 12.833 1.00 90.00 81 LYS A N 1
ATOM 613 C CA . LYS A 1 81 ? -9.530 4.375 12.583 1.00 90.00 81 LYS A CA 1
ATOM 614 C C . LYS A 1 81 ? -8.067 4.817 12.579 1.00 90.00 81 LYS A C 1
ATOM 616 O O . LYS A 1 81 ? -7.681 5.539 11.663 1.00 90.00 81 LYS A O 1
ATOM 621 N N . ALA A 1 82 ? -7.273 4.359 13.547 1.00 87.06 82 ALA A N 1
ATOM 622 C CA . ALA A 1 82 ? -5.859 4.704 13.670 1.00 87.06 82 ALA A CA 1
ATOM 623 C C . ALA A 1 82 ? -5.034 4.201 12.474 1.00 87.06 82 ALA A C 1
ATOM 625 O O . ALA A 1 82 ? -4.348 4.986 11.820 1.00 87.06 82 ALA A O 1
ATOM 626 N N . ILE A 1 83 ? -5.160 2.923 12.109 1.00 90.81 83 ILE A N 1
ATOM 627 C CA . ILE A 1 83 ? -4.403 2.342 10.993 1.00 90.81 83 ILE A CA 1
ATOM 628 C C . ILE A 1 83 ? -4.785 2.979 9.649 1.00 90.81 83 ILE A C 1
ATOM 630 O O . ILE A 1 83 ? -3.937 3.192 8.786 1.00 90.81 83 ILE A O 1
ATOM 634 N N . MET A 1 84 ? -6.046 3.397 9.496 1.00 94.06 84 MET A N 1
ATOM 635 C CA . MET A 1 84 ? -6.494 4.146 8.322 1.00 94.06 84 MET A CA 1
ATOM 636 C C . MET A 1 84 ? -5.890 5.554 8.224 1.00 94.06 84 MET A C 1
ATOM 638 O O . MET A 1 84 ? -5.917 6.136 7.140 1.00 94.06 84 MET A O 1
ATOM 642 N N . LEU A 1 85 ? -5.367 6.142 9.306 1.00 89.56 85 LEU A N 1
ATOM 643 C CA . LEU A 1 85 ? -4.587 7.386 9.226 1.00 89.56 85 LEU A CA 1
ATOM 644 C C . LEU A 1 85 ? -3.192 7.119 8.657 1.00 89.56 85 LEU A C 1
ATOM 646 O O . LEU A 1 85 ? -2.745 7.867 7.790 1.00 89.56 85 LEU A O 1
ATOM 650 N N . VAL A 1 86 ? -2.553 6.021 9.067 1.00 88.50 86 VAL A N 1
ATOM 651 C CA . VAL A 1 86 ? -1.255 5.596 8.516 1.00 88.50 86 VAL A CA 1
ATOM 652 C C . VAL A 1 86 ? -1.385 5.268 7.031 1.00 88.50 86 VAL A C 1
ATOM 654 O O . VAL A 1 86 ? -0.614 5.769 6.216 1.00 88.50 86 VAL A O 1
ATOM 657 N N . TRP A 1 87 ? -2.423 4.517 6.654 1.00 95.81 87 TRP A N 1
ATOM 658 C CA . TRP A 1 87 ? -2.722 4.260 5.247 1.00 95.81 87 TRP A CA 1
ATOM 659 C C . TRP A 1 87 ? -2.925 5.560 4.451 1.00 95.81 87 TRP A C 1
ATOM 661 O O . TRP A 1 87 ? -2.393 5.690 3.353 1.00 95.81 87 TRP A O 1
ATOM 671 N N . ARG A 1 88 ? -3.646 6.553 4.999 1.00 94.25 88 ARG A N 1
ATOM 672 C CA . ARG A 1 88 ? -3.830 7.860 4.337 1.00 94.25 88 ARG A CA 1
ATOM 673 C C . ARG A 1 88 ? -2.515 8.611 4.161 1.00 94.25 88 ARG A C 1
ATOM 675 O O . ARG A 1 88 ? -2.328 9.238 3.125 1.00 94.25 88 ARG A O 1
ATOM 682 N N . ALA A 1 89 ? -1.623 8.558 5.147 1.00 89.69 89 ALA A N 1
ATOM 683 C CA . ALA A 1 89 ? -0.302 9.166 5.034 1.00 89.69 89 ALA A CA 1
ATOM 684 C C . ALA A 1 89 ? 0.501 8.528 3.889 1.00 89.69 89 ALA A C 1
ATOM 686 O O . ALA A 1 89 ? 1.059 9.253 3.068 1.00 89.69 89 ALA A O 1
ATOM 687 N N . ALA A 1 90 ? 0.469 7.195 3.769 1.00 94.31 90 ALA A N 1
ATOM 688 C CA . ALA A 1 90 ? 1.068 6.490 2.639 1.00 94.31 90 ALA A CA 1
ATOM 689 C C . ALA A 1 90 ? 0.401 6.872 1.305 1.00 94.31 90 ALA A C 1
ATOM 691 O O . ALA A 1 90 ? 1.091 7.216 0.353 1.00 94.31 90 ALA A O 1
ATOM 692 N N . ALA A 1 91 ? -0.931 6.897 1.236 1.00 96.94 91 ALA A N 1
ATOM 693 C CA . ALA A 1 91 ? -1.673 7.244 0.020 1.00 96.94 91 ALA A CA 1
ATOM 694 C C . ALA A 1 91 ? -1.496 8.707 -0.433 1.00 96.94 91 ALA A C 1
ATOM 696 O O . ALA A 1 91 ? -1.675 9.002 -1.612 1.00 96.94 91 ALA A O 1
ATOM 697 N N . ASN A 1 92 ? -1.126 9.610 0.479 1.00 95.50 92 ASN A N 1
ATOM 698 C CA . ASN A 1 92 ? -0.822 11.013 0.184 1.00 95.50 92 ASN A CA 1
ATOM 699 C C . ASN A 1 92 ? 0.675 11.268 -0.058 1.00 95.50 92 ASN A C 1
ATOM 701 O O . ASN A 1 92 ? 1.074 12.416 -0.265 1.00 95.50 92 ASN A O 1
ATOM 705 N N . HIS A 1 93 ? 1.516 10.233 -0.005 1.00 96.38 93 HIS A N 1
ATOM 706 C CA . HIS A 1 93 ? 2.934 10.375 -0.295 1.00 96.38 93 HIS A CA 1
ATOM 707 C C . HIS A 1 93 ? 3.144 10.827 -1.747 1.00 96.38 93 HIS A C 1
ATOM 709 O O . HIS A 1 93 ? 2.413 10.426 -2.652 1.00 96.38 93 HIS A O 1
ATOM 715 N N . ARG A 1 94 ? 4.191 11.619 -1.999 1.00 97.06 94 ARG A N 1
ATOM 716 C CA . ARG A 1 94 ? 4.493 12.167 -3.335 1.00 97.06 94 ARG A CA 1
ATOM 717 C C . ARG A 1 94 ? 4.684 11.107 -4.429 1.00 97.06 94 ARG A C 1
ATOM 719 O O . ARG A 1 94 ? 4.476 11.410 -5.596 1.00 97.06 94 ARG A O 1
ATOM 726 N N . TYR A 1 95 ? 5.049 9.882 -4.050 1.00 97.88 95 TYR A N 1
ATOM 727 C CA . TYR A 1 95 ? 5.213 8.740 -4.960 1.00 97.88 95 TYR A CA 1
ATOM 728 C C . TYR A 1 95 ? 4.081 7.711 -4.883 1.00 97.88 95 TYR A C 1
ATOM 730 O O . TYR A 1 95 ? 4.166 6.659 -5.509 1.00 97.88 95 TYR A O 1
ATOM 738 N N . ALA A 1 96 ? 3.018 7.987 -4.123 1.00 97.44 96 ALA A N 1
ATOM 739 C CA . ALA A 1 96 ? 1.943 7.025 -3.903 1.00 97.44 96 ALA A CA 1
ATOM 740 C C . ALA A 1 96 ? 1.259 6.590 -5.203 1.00 97.44 96 ALA A C 1
ATOM 742 O O . ALA A 1 96 ? 0.781 5.464 -5.274 1.00 97.44 96 ALA A O 1
ATOM 743 N N . SER A 1 97 ? 1.236 7.447 -6.231 1.00 97.69 97 SER A N 1
ATOM 744 C CA . SER A 1 97 ? 0.548 7.202 -7.504 1.00 97.69 97 SER A CA 1
ATOM 745 C C . SER A 1 97 ? 0.892 5.855 -8.144 1.00 97.69 97 SER A C 1
ATOM 747 O O . SER A 1 97 ? -0.011 5.190 -8.642 1.00 97.69 97 SER A O 1
ATOM 749 N N . VAL A 1 98 ? 2.155 5.424 -8.070 1.00 97.50 98 VAL A N 1
ATOM 750 C CA . VAL A 1 98 ? 2.628 4.145 -8.631 1.00 97.50 98 VAL A CA 1
ATOM 751 C C . VAL A 1 98 ? 2.116 2.934 -7.838 1.00 97.50 98 VAL A C 1
ATOM 753 O O . VAL A 1 98 ? 1.999 1.841 -8.378 1.00 97.50 98 VAL A O 1
ATOM 756 N N . PHE A 1 99 ? 1.761 3.129 -6.569 1.00 98.31 99 PHE A N 1
ATOM 757 C CA . PHE A 1 99 ? 1.337 2.078 -5.640 1.00 98.31 99 PHE A CA 1
ATOM 758 C C . PHE A 1 99 ? -0.168 2.109 -5.338 1.00 98.31 99 PHE A C 1
ATOM 760 O O . PHE A 1 99 ? -0.650 1.320 -4.527 1.00 98.31 99 PHE A O 1
ATOM 767 N N . LEU A 1 100 ? -0.925 3.047 -5.922 1.00 97.94 100 LEU A N 1
ATOM 768 C CA . LEU A 1 100 ? -2.337 3.254 -5.585 1.00 97.94 100 LEU A CA 1
ATOM 769 C C . LEU A 1 100 ? -3.260 2.168 -6.132 1.00 97.94 100 LEU A C 1
ATOM 771 O O . LEU A 1 100 ? -4.305 1.930 -5.528 1.00 97.94 100 LEU A O 1
ATOM 775 N N . GLN A 1 101 ? -2.935 1.586 -7.283 1.00 98.19 101 GLN A N 1
ATOM 776 C CA . GLN A 1 101 ? -3.778 0.636 -8.009 1.00 98.19 101 GLN A CA 1
ATOM 777 C C . GLN A 1 101 ? -2.990 -0.634 -8.344 1.00 98.19 101 GLN A C 1
ATOM 779 O O . GLN A 1 101 ? -1.759 -0.574 -8.394 1.00 98.19 101 GLN A O 1
ATOM 784 N N . PRO A 1 102 ? -3.678 -1.762 -8.602 1.00 98.12 102 PRO A N 1
ATOM 785 C CA . PRO A 1 102 ? -3.029 -2.974 -9.077 1.00 98.12 102 PRO A CA 1
ATOM 786 C C . PRO A 1 102 ? -2.188 -2.702 -10.326 1.00 98.12 102 PRO A C 1
ATOM 788 O O . PRO A 1 102 ? -2.619 -1.994 -11.240 1.00 98.12 102 PRO A O 1
ATOM 791 N N . VAL A 1 103 ? -0.994 -3.286 -10.366 1.00 97.56 103 VAL A N 1
ATOM 792 C CA . VAL A 1 103 ? -0.117 -3.217 -11.535 1.00 97.56 103 VAL A CA 1
ATOM 793 C C . VAL A 1 103 ? -0.749 -4.031 -12.664 1.00 97.56 103 VAL A C 1
ATOM 795 O O . VAL A 1 103 ? -1.147 -5.171 -12.450 1.00 97.56 103 VAL A O 1
ATOM 798 N N . SER A 1 104 ? -0.863 -3.445 -13.854 1.00 95.94 104 SER A N 1
ATOM 799 C CA . SER A 1 104 ? -1.327 -4.139 -15.060 1.00 95.94 104 SER A CA 1
ATOM 800 C C . SER A 1 104 ? -0.147 -4.521 -15.948 1.00 95.94 104 SER A C 1
ATOM 802 O O . SER A 1 104 ? 0.906 -3.880 -15.897 1.00 95.94 104 SER A O 1
ATOM 804 N N . ASP A 1 105 ? -0.338 -5.532 -16.793 1.00 93.69 105 ASP A N 1
ATOM 805 C CA . ASP A 1 105 ? 0.701 -5.987 -17.723 1.00 93.69 105 ASP A CA 1
ATOM 806 C C . ASP A 1 105 ? 1.092 -4.909 -18.751 1.00 93.69 105 ASP A C 1
ATOM 808 O O . ASP A 1 105 ? 2.231 -4.896 -19.209 1.00 93.69 105 ASP A O 1
ATOM 812 N N . ASP A 1 106 ? 0.200 -3.962 -19.062 1.00 95.50 106 ASP A N 1
ATOM 813 C CA . ASP A 1 106 ? 0.501 -2.829 -19.951 1.00 95.50 106 ASP A CA 1
ATOM 814 C C . ASP A 1 106 ? 1.547 -1.876 -19.349 1.00 95.50 106 ASP A C 1
ATOM 816 O O . ASP A 1 106 ? 2.346 -1.275 -20.066 1.00 95.50 106 ASP A O 1
ATOM 820 N N . ILE A 1 107 ? 1.534 -1.720 -18.021 1.00 94.31 107 ILE A N 1
ATOM 821 C CA . ILE A 1 107 ? 2.450 -0.834 -17.287 1.00 94.31 107 ILE A CA 1
ATOM 822 C C . ILE A 1 107 ? 3.749 -1.570 -16.948 1.00 94.31 107 ILE A C 1
ATOM 824 O O . ILE A 1 107 ? 4.821 -0.967 -16.942 1.00 94.31 107 ILE A O 1
ATOM 828 N N . ALA A 1 108 ? 3.651 -2.865 -16.651 1.00 95.69 108 ALA A N 1
ATOM 829 C CA . ALA A 1 108 ? 4.768 -3.709 -16.261 1.00 95.69 108 ALA A CA 1
ATOM 830 C C . ALA A 1 108 ? 4.655 -5.074 -16.965 1.00 95.69 108 ALA A C 1
ATOM 832 O O . ALA A 1 108 ? 4.065 -6.015 -16.422 1.00 95.69 108 ALA A O 1
ATOM 833 N N . PRO A 1 109 ? 5.210 -5.210 -18.181 1.00 96.81 109 PRO A N 1
ATOM 834 C CA . PRO A 1 109 ? 5.134 -6.451 -18.942 1.00 96.81 109 PRO A CA 1
ATOM 835 C C . PRO A 1 109 ? 5.707 -7.644 -18.168 1.00 96.81 109 PRO A C 1
ATOM 837 O O . PRO A 1 109 ? 6.819 -7.594 -17.640 1.00 96.81 109 PRO A O 1
ATOM 840 N N . GLY A 1 110 ? 4.937 -8.730 -18.083 1.00 96.50 110 GLY A N 1
ATOM 841 C CA . GLY A 1 110 ? 5.340 -9.937 -17.356 1.00 96.50 110 GLY A CA 1
ATOM 842 C C . GLY A 1 110 ? 5.348 -9.790 -15.830 1.00 96.50 110 GLY A C 1
ATOM 843 O O . GLY A 1 110 ? 5.910 -10.638 -15.141 1.00 96.50 110 GLY A O 1
ATOM 844 N N . TYR A 1 111 ? 4.730 -8.749 -15.264 1.00 97.69 111 TYR A N 1
ATOM 845 C CA . TYR A 1 111 ? 4.704 -8.555 -13.811 1.00 97.69 111 TYR A CA 1
ATOM 846 C C . TYR A 1 111 ? 4.137 -9.767 -13.067 1.00 97.69 111 TYR A C 1
ATOM 848 O O . TYR A 1 111 ? 4.747 -10.254 -12.118 1.00 97.69 111 TYR A O 1
ATOM 856 N N . HIS A 1 112 ? 3.018 -10.316 -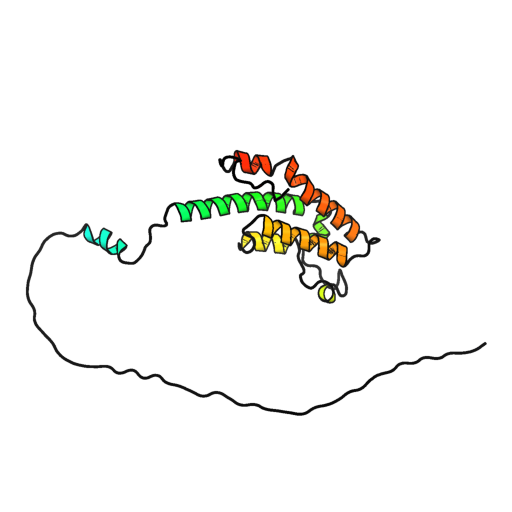13.539 1.00 97.25 112 HIS A N 1
ATOM 857 C CA . HIS A 1 112 ? 2.332 -11.428 -12.878 1.00 97.25 112 HIS A CA 1
ATOM 858 C C . HIS A 1 112 ? 3.024 -12.791 -13.033 1.00 97.25 112 HIS A C 1
ATOM 860 O O . HIS A 1 112 ? 2.664 -13.729 -12.321 1.00 97.25 112 HIS A O 1
ATOM 866 N N . SER A 1 113 ? 4.020 -12.926 -13.918 1.00 97.19 113 SER A N 1
ATOM 867 C CA . SER A 1 113 ? 4.843 -14.143 -13.991 1.00 97.19 113 SER A CA 1
ATOM 868 C C . SER A 1 113 ? 6.007 -14.127 -12.995 1.00 97.19 113 SER A C 1
ATOM 870 O O . SER A 1 113 ? 6.477 -15.191 -12.598 1.00 97.19 113 SER A O 1
ATOM 872 N N . ILE A 1 114 ? 6.434 -12.939 -12.556 1.00 96.81 114 ILE A N 1
ATOM 873 C CA . ILE A 1 114 ? 7.549 -12.740 -11.616 1.00 96.81 114 ILE A CA 1
ATOM 874 C C . ILE A 1 114 ? 7.031 -12.504 -10.190 1.00 96.81 114 ILE A C 1
ATOM 876 O O . ILE A 1 114 ? 7.553 -13.060 -9.225 1.00 96.81 114 ILE A O 1
ATOM 880 N N . VAL A 1 115 ? 5.989 -11.684 -10.035 1.00 97.88 115 VAL A N 1
ATOM 881 C CA . VAL A 1 115 ? 5.412 -11.311 -8.739 1.00 97.88 115 VAL A CA 1
ATOM 882 C C . VAL A 1 115 ? 4.201 -12.186 -8.427 1.00 97.88 115 VAL A C 1
ATOM 884 O O . VAL A 1 115 ? 3.094 -11.956 -8.904 1.00 97.88 115 VAL A O 1
ATOM 887 N N . HIS A 1 116 ? 4.400 -13.178 -7.557 1.00 97.12 116 HIS A N 1
ATOM 888 C CA . HIS A 1 116 ? 3.362 -14.163 -7.223 1.00 97.12 116 HIS A CA 1
ATOM 889 C C . HIS A 1 116 ? 2.251 -13.643 -6.311 1.00 97.12 116 HIS A C 1
ATOM 891 O O . HIS A 1 116 ? 1.136 -14.162 -6.333 1.00 97.12 116 HIS A O 1
ATOM 897 N N . ARG A 1 117 ? 2.538 -12.633 -5.484 1.00 98.00 117 ARG A N 1
ATOM 898 C CA . ARG A 1 117 ? 1.541 -12.021 -4.600 1.00 98.00 117 ARG A CA 1
ATOM 899 C C . ARG A 1 117 ? 1.519 -10.508 -4.803 1.00 98.00 117 ARG A C 1
ATOM 901 O O . ARG A 1 117 ? 2.136 -9.794 -4.009 1.00 98.00 117 ARG A O 1
ATOM 908 N N . PRO A 1 118 ? 0.825 -10.019 -5.845 1.00 98.06 118 PRO A N 1
ATOM 909 C CA . PRO A 1 118 ? 0.637 -8.592 -6.063 1.00 98.06 118 PRO A CA 1
ATOM 910 C C . PRO A 1 118 ? -0.016 -7.926 -4.849 1.00 98.06 118 PRO A C 1
ATOM 912 O O . PRO A 1 118 ? -0.844 -8.529 -4.159 1.00 98.06 118 PRO A O 1
ATOM 915 N N . MET A 1 119 ? 0.369 -6.681 -4.583 1.00 98.69 119 MET A N 1
ATOM 916 C CA . MET A 1 119 ? -0.218 -5.867 -3.525 1.00 98.69 119 MET A CA 1
ATOM 917 C C . MET A 1 119 ? -0.116 -4.391 -3.895 1.00 98.69 119 MET A C 1
ATOM 919 O O . MET A 1 119 ? 0.886 -3.969 -4.467 1.00 98.69 119 MET A O 1
ATOM 923 N N . ASP A 1 120 ? -1.141 -3.627 -3.539 1.00 98.75 120 ASP A N 1
ATOM 924 C CA . ASP A 1 120 ? -1.257 -2.192 -3.785 1.00 98.75 120 ASP A CA 1
ATOM 925 C C . ASP A 1 120 ? -2.065 -1.523 -2.658 1.00 98.75 120 ASP A C 1
ATOM 927 O O . ASP A 1 120 ? -2.761 -2.181 -1.875 1.00 98.75 120 ASP A O 1
ATOM 931 N N . LEU A 1 121 ? -2.000 -0.196 -2.558 1.00 98.69 121 LEU A N 1
ATOM 932 C CA . LEU A 1 121 ? -2.656 0.552 -1.486 1.00 98.69 121 LEU A CA 1
ATOM 933 C C . LEU A 1 121 ? -4.184 0.413 -1.512 1.00 98.69 121 LEU A C 1
ATOM 935 O O . LEU A 1 121 ? -4.800 0.454 -0.442 1.00 98.69 121 LEU A O 1
ATOM 939 N N . SER A 1 122 ? -4.817 0.244 -2.678 1.00 98.75 122 SER A N 1
ATOM 940 C CA . SER A 1 122 ? -6.269 0.038 -2.744 1.00 98.75 122 SER A CA 1
ATOM 941 C C . SER A 1 122 ? -6.670 -1.332 -2.195 1.00 98.75 122 SER A C 1
ATOM 943 O O . SER A 1 122 ? -7.633 -1.419 -1.423 1.00 98.75 122 SER A O 1
ATOM 945 N N . ALA A 1 123 ? -5.890 -2.376 -2.489 1.00 98.75 123 ALA A N 1
ATOM 946 C CA . ALA A 1 123 ? -6.069 -3.705 -1.917 1.00 98.75 123 ALA A CA 1
ATOM 947 C C . ALA A 1 123 ? -5.868 -3.694 -0.393 1.00 98.75 123 ALA A C 1
ATOM 949 O O . ALA A 1 123 ? -6.721 -4.197 0.341 1.00 98.75 123 ALA A O 1
ATOM 950 N N . ILE A 1 124 ? -4.814 -3.037 0.104 1.00 98.75 124 ILE A N 1
ATOM 951 C CA . ILE A 1 124 ? -4.556 -2.899 1.549 1.00 98.75 124 ILE A CA 1
ATOM 952 C C . ILE A 1 124 ? -5.722 -2.191 2.245 1.00 98.75 124 ILE A C 1
ATOM 954 O O . ILE A 1 124 ? -6.225 -2.675 3.262 1.00 98.75 124 ILE A O 1
ATOM 958 N N . LYS A 1 125 ? -6.215 -1.082 1.680 1.00 98.69 125 LYS A N 1
ATOM 959 C CA . LYS A 1 125 ? -7.389 -0.376 2.212 1.00 98.69 125 LYS A CA 1
ATOM 960 C C . LYS A 1 125 ? -8.604 -1.291 2.298 1.00 98.69 125 LYS A C 1
ATOM 962 O O . LYS A 1 125 ? -9.239 -1.372 3.350 1.00 98.69 125 LYS A O 1
ATOM 967 N N . LYS A 1 126 ? -8.914 -2.001 1.211 1.00 98.75 126 LYS A N 1
ATOM 968 C CA . LYS A 1 126 ? -10.037 -2.943 1.158 1.00 98.75 126 LYS A CA 1
ATOM 969 C C . LYS A 1 126 ? -9.885 -4.049 2.206 1.00 98.75 126 LYS A C 1
ATOM 971 O O . LYS A 1 126 ? -10.870 -4.421 2.845 1.00 98.75 126 LYS A O 1
ATOM 976 N N . ASN A 1 127 ? -8.671 -4.546 2.427 1.00 98.69 127 ASN A N 1
ATOM 977 C CA . ASN A 1 127 ? -8.386 -5.585 3.415 1.00 98.69 127 ASN A CA 1
ATOM 978 C C . ASN A 1 127 ? -8.567 -5.083 4.860 1.00 98.69 127 ASN A C 1
ATOM 980 O O . ASN A 1 127 ? -9.108 -5.812 5.691 1.00 98.69 127 ASN A O 1
ATOM 984 N N . ILE A 1 128 ? -8.215 -3.828 5.159 1.00 98.19 128 ILE A N 1
ATOM 985 C CA . ILE A 1 128 ? -8.543 -3.183 6.446 1.00 98.19 128 ILE A CA 1
ATOM 986 C C . ILE A 1 128 ? -10.064 -3.008 6.586 1.00 98.19 128 ILE A C 1
ATOM 988 O O . ILE A 1 128 ? -10.654 -3.245 7.644 1.00 98.19 128 ILE A O 1
ATOM 992 N N . GLU A 1 129 ? -10.734 -2.570 5.518 1.00 98.00 129 GLU A N 1
ATOM 993 C CA . GLU A 1 129 ? -12.164 -2.268 5.543 1.00 98.00 129 GLU A CA 1
ATOM 994 C C . GLU A 1 129 ? -13.033 -3.514 5.734 1.00 98.00 129 GLU A C 1
ATOM 996 O O . GLU A 1 129 ? -13.964 -3.477 6.544 1.00 98.00 129 GLU A O 1
ATOM 1001 N N . SER A 1 130 ? -12.679 -4.608 5.061 1.00 97.44 130 SER A N 1
ATOM 1002 C CA . SER A 1 130 ? -13.332 -5.921 5.156 1.00 97.44 130 SER A CA 1
ATOM 1003 C C . SER A 1 130 ? -12.933 -6.729 6.395 1.00 97.44 130 SER A C 1
ATOM 1005 O O . SER A 1 130 ? -13.583 -7.723 6.708 1.00 97.44 130 SER A O 1
ATOM 1007 N N . GLY A 1 131 ? -11.906 -6.294 7.133 1.00 96.31 131 GLY A N 1
ATOM 1008 C CA . GLY A 1 131 ? -11.434 -6.976 8.339 1.00 96.31 131 GLY A CA 1
ATOM 1009 C C . GLY A 1 131 ? -10.576 -8.212 8.066 1.00 96.31 131 GLY A C 1
ATOM 1010 O O . GLY A 1 131 ? -10.473 -9.061 8.950 1.00 96.31 131 GLY A O 1
ATOM 1011 N N . VAL A 1 132 ? -9.978 -8.304 6.872 1.00 98.06 132 VAL A N 1
ATOM 1012 C CA . VAL A 1 132 ? -8.907 -9.259 6.536 1.00 98.06 132 VAL A CA 1
ATOM 1013 C C . VAL A 1 132 ? -7.611 -8.866 7.245 1.00 98.06 132 VAL A C 1
ATOM 1015 O O . VAL A 1 132 ? -6.933 -9.724 7.794 1.00 98.06 132 VAL A O 1
ATOM 1018 N N . ILE A 1 133 ? -7.291 -7.569 7.271 1.00 97.75 133 ILE A N 1
ATOM 1019 C CA . ILE A 1 133 ? -6.217 -7.017 8.102 1.00 97.75 133 ILE A CA 1
ATOM 1020 C C . ILE A 1 133 ? -6.856 -6.538 9.404 1.00 97.75 133 ILE A C 1
ATOM 1022 O O . ILE A 1 133 ? -7.693 -5.628 9.401 1.00 97.75 133 ILE A O 1
ATOM 1026 N N . ARG A 1 134 ? -6.493 -7.183 10.513 1.00 93.50 134 ARG A N 1
ATOM 1027 C CA . ARG A 1 134 ? -7.056 -6.938 11.850 1.00 93.50 134 ARG A CA 1
ATOM 1028 C C . ARG A 1 134 ? -6.022 -6.442 12.846 1.00 93.50 134 ARG A C 1
ATOM 1030 O O . ARG A 1 134 ? -6.410 -5.921 13.887 1.00 93.50 134 ARG A O 1
ATOM 1037 N N . THR A 1 135 ? -4.744 -6.609 12.523 1.00 89.19 135 THR A N 1
ATOM 1038 C CA . THR A 1 135 ? -3.614 -6.264 13.384 1.00 89.19 135 THR A CA 1
ATOM 1039 C C . THR A 1 135 ? -2.613 -5.366 12.663 1.00 89.19 135 THR A C 1
ATOM 1041 O O . THR A 1 135 ? -2.513 -5.356 11.434 1.00 89.19 135 THR A O 1
ATOM 1044 N N . THR A 1 136 ? -1.832 -4.610 13.436 1.00 88.81 136 THR A N 1
ATOM 1045 C CA . THR A 1 136 ? -0.760 -3.759 12.896 1.00 88.81 136 THR A CA 1
ATOM 1046 C C . THR A 1 136 ? 0.305 -4.581 12.165 1.00 88.81 136 THR A C 1
ATOM 1048 O O . THR A 1 136 ? 0.788 -4.149 11.123 1.00 88.81 136 THR A O 1
ATOM 1051 N N . ALA A 1 137 ? 0.612 -5.790 12.646 1.00 86.94 137 ALA A N 1
ATOM 1052 C CA . ALA A 1 137 ? 1.572 -6.688 12.006 1.00 86.94 137 ALA A CA 1
ATOM 1053 C C . ALA A 1 137 ? 1.124 -7.117 10.598 1.00 86.94 137 ALA A C 1
ATOM 1055 O O . ALA A 1 137 ? 1.919 -7.107 9.661 1.00 86.94 137 ALA A O 1
ATOM 1056 N N . GLU A 1 138 ? -0.160 -7.439 10.412 1.00 94.31 138 GLU A N 1
ATOM 1057 C CA . GLU A 1 138 ? -0.711 -7.770 9.090 1.00 94.31 138 GLU A CA 1
ATOM 1058 C C . GLU A 1 138 ? -0.689 -6.571 8.139 1.00 94.31 138 GLU A C 1
ATOM 1060 O O . GLU A 1 138 ? -0.371 -6.733 6.961 1.00 94.31 138 GLU A O 1
ATOM 1065 N N . PHE A 1 139 ? -0.988 -5.370 8.646 1.00 95.12 139 PHE A N 1
ATOM 1066 C CA . PHE A 1 139 ? -0.878 -4.137 7.867 1.00 95.12 139 PHE A CA 1
ATOM 1067 C C . PHE A 1 139 ? 0.560 -3.893 7.405 1.00 95.12 139 PHE A C 1
ATOM 1069 O O . PHE A 1 139 ? 0.796 -3.677 6.218 1.00 95.12 139 PHE A O 1
ATOM 1076 N N . GLN A 1 140 ? 1.521 -3.967 8.329 1.00 92.56 140 GLN A N 1
ATOM 1077 C CA . GLN A 1 140 ? 2.936 -3.776 8.022 1.00 92.56 140 GLN A CA 1
ATOM 1078 C C . GLN A 1 140 ? 3.434 -4.822 7.025 1.00 92.56 140 GLN A C 1
ATOM 1080 O O . GLN A 1 140 ? 4.110 -4.462 6.067 1.00 92.56 140 GLN A O 1
ATOM 1085 N N . ARG A 1 141 ? 3.052 -6.093 7.196 1.00 95.69 141 ARG A N 1
ATOM 1086 C CA . ARG A 1 141 ? 3.384 -7.171 6.257 1.00 95.69 141 ARG A CA 1
ATOM 1087 C C . ARG A 1 141 ? 2.925 -6.841 4.837 1.00 95.69 141 ARG A C 1
ATOM 1089 O O . ARG A 1 141 ? 3.713 -6.977 3.907 1.00 95.69 141 ARG A O 1
ATOM 1096 N N . ASP A 1 142 ? 1.674 -6.420 4.661 1.00 98.44 142 ASP A N 1
ATOM 1097 C CA . ASP A 1 142 ? 1.128 -6.149 3.328 1.00 98.44 142 ASP A CA 1
ATOM 1098 C C . ASP A 1 142 ? 1.722 -4.855 2.717 1.00 98.44 142 ASP A C 1
ATOM 1100 O O . ASP A 1 142 ? 1.998 -4.822 1.518 1.00 98.44 142 ASP A O 1
ATOM 1104 N N . ILE A 1 143 ? 2.016 -3.830 3.531 1.00 97.00 143 ILE A N 1
ATOM 1105 C CA . ILE A 1 143 ? 2.755 -2.625 3.096 1.00 97.00 143 ILE A CA 1
ATOM 1106 C C . ILE A 1 143 ? 4.181 -2.976 2.652 1.00 97.00 143 ILE A C 1
ATOM 1108 O O . ILE A 1 143 ? 4.624 -2.541 1.590 1.00 97.00 143 ILE A O 1
ATOM 1112 N N . MET A 1 144 ? 4.903 -3.778 3.436 1.00 96.69 144 MET A N 1
ATOM 1113 C CA . MET A 1 144 ? 6.255 -4.219 3.091 1.00 96.69 144 MET A CA 1
ATOM 1114 C C . MET A 1 144 ? 6.257 -5.080 1.831 1.00 96.69 144 MET A C 1
ATOM 1116 O O . MET A 1 144 ? 7.116 -4.892 0.977 1.00 96.69 144 MET A O 1
ATOM 1120 N N . LEU A 1 145 ? 5.282 -5.982 1.679 1.00 98.50 145 LEU A N 1
ATOM 1121 C CA . LEU A 1 145 ? 5.137 -6.805 0.480 1.00 98.50 145 LEU A CA 1
ATOM 1122 C C . LEU A 1 145 ? 4.984 -5.945 -0.781 1.00 98.50 145 LEU A C 1
ATOM 1124 O O . LEU A 1 145 ? 5.649 -6.204 -1.779 1.00 98.50 145 LEU A O 1
ATOM 1128 N N . MET A 1 146 ? 4.148 -4.906 -0.729 1.00 98.56 146 MET A N 1
ATOM 1129 C CA . MET A 1 146 ? 3.965 -3.966 -1.838 1.00 98.56 146 MET A CA 1
ATOM 1130 C C . MET A 1 146 ? 5.291 -3.313 -2.262 1.00 98.56 146 MET A C 1
ATOM 1132 O O . MET A 1 146 ? 5.621 -3.320 -3.449 1.00 98.56 146 MET A O 1
ATOM 1136 N N . PHE A 1 147 ? 6.079 -2.798 -1.311 1.00 98.38 147 PHE A N 1
ATOM 1137 C CA . PHE A 1 147 ? 7.386 -2.207 -1.624 1.00 98.38 147 PHE A CA 1
ATOM 1138 C C . PHE A 1 147 ? 8.395 -3.249 -2.108 1.00 98.38 147 PHE A C 1
ATOM 1140 O O . PHE A 1 147 ? 9.082 -3.017 -3.100 1.00 98.38 147 PHE A O 1
ATOM 1147 N N . GLN A 1 148 ? 8.448 -4.421 -1.474 1.00 98.19 148 GLN A N 1
ATOM 1148 C CA . GLN A 1 148 ? 9.388 -5.476 -1.844 1.00 98.19 148 GLN A CA 1
ATOM 1149 C C . GLN A 1 148 ? 9.116 -6.019 -3.250 1.00 98.19 148 GLN A C 1
ATOM 1151 O O . GLN A 1 148 ? 10.061 -6.274 -3.994 1.00 98.19 148 GLN A O 1
ATOM 1156 N N . ASN A 1 149 ? 7.845 -6.138 -3.644 1.00 98.56 149 ASN A N 1
ATOM 1157 C CA . ASN A 1 149 ? 7.468 -6.500 -5.008 1.00 98.56 149 ASN A CA 1
ATOM 1158 C C . ASN A 1 149 ? 7.990 -5.475 -6.021 1.00 98.56 149 ASN A C 1
ATOM 1160 O O . ASN A 1 149 ? 8.520 -5.855 -7.062 1.00 98.56 149 ASN A O 1
ATOM 1164 N N . ALA A 1 150 ? 7.868 -4.180 -5.715 1.00 98.19 150 ALA A N 1
ATOM 1165 C CA . ALA A 1 150 ? 8.374 -3.122 -6.582 1.00 98.19 150 ALA A CA 1
ATOM 1166 C C . ALA A 1 150 ? 9.908 -3.133 -6.668 1.00 98.19 150 ALA A C 1
ATOM 1168 O O . ALA A 1 150 ? 10.447 -3.057 -7.766 1.00 98.19 150 ALA A O 1
ATOM 1169 N N . ILE A 1 151 ? 10.603 -3.292 -5.542 1.00 97.81 151 ILE A N 1
ATOM 1170 C CA . ILE A 1 151 ? 12.072 -3.361 -5.474 1.00 97.81 151 ILE A CA 1
ATOM 1171 C C . ILE A 1 151 ? 12.614 -4.592 -6.213 1.00 97.81 151 ILE A C 1
ATOM 1173 O O . ILE A 1 151 ? 13.659 -4.519 -6.842 1.00 97.81 151 ILE A O 1
ATOM 1177 N N . MET A 1 152 ? 11.919 -5.727 -6.132 1.00 97.62 152 MET A N 1
ATOM 1178 C CA . MET A 1 152 ? 12.339 -6.977 -6.770 1.00 97.62 152 MET A CA 1
ATOM 1179 C C . MET A 1 152 ? 12.102 -6.974 -8.282 1.00 97.62 152 MET A C 1
ATOM 1181 O O . MET A 1 152 ? 12.938 -7.473 -9.028 1.00 97.62 152 MET A O 1
ATOM 1185 N N . TYR A 1 153 ? 10.953 -6.463 -8.732 1.00 98.00 153 TYR A N 1
ATOM 1186 C CA . TYR A 1 153 ? 10.609 -6.452 -10.154 1.00 98.00 153 TYR A CA 1
ATOM 1187 C C . TYR A 1 153 ? 11.400 -5.391 -10.932 1.00 98.00 153 TYR A C 1
ATOM 1189 O O . TYR A 1 153 ? 11.791 -5.623 -12.073 1.00 98.00 153 TYR A O 1
ATOM 1197 N N . ASN A 1 154 ? 11.635 -4.223 -10.327 1.00 97.38 154 ASN A N 1
ATOM 1198 C CA . ASN A 1 154 ? 12.319 -3.114 -10.986 1.00 97.38 154 ASN A CA 1
ATOM 1199 C C . ASN A 1 154 ? 13.833 -3.187 -10.744 1.00 97.38 154 ASN A C 1
ATOM 1201 O O . ASN A 1 154 ? 14.272 -3.414 -9.620 1.00 97.38 154 ASN A O 1
ATOM 1205 N N . SER A 1 155 ? 14.638 -2.943 -11.782 1.00 95.44 155 SER A N 1
ATOM 1206 C CA . SER A 1 155 ? 16.095 -2.849 -11.633 1.00 95.44 155 SER A CA 1
ATOM 1207 C C . SER A 1 155 ? 16.499 -1.634 -10.790 1.00 95.44 155 SER A C 1
ATOM 1209 O O . SER A 1 155 ? 15.752 -0.662 -10.680 1.00 95.44 155 SER A O 1
ATOM 1211 N N . SER A 1 156 ? 17.716 -1.657 -10.239 1.00 96.31 156 SER A N 1
ATOM 1212 C CA . SER A 1 156 ? 18.251 -0.563 -9.416 1.00 96.31 156 SER A CA 1
ATOM 1213 C C . SER A 1 156 ? 18.367 0.777 -10.139 1.00 96.31 156 SER A C 1
ATOM 1215 O O . SER A 1 156 ? 18.493 1.794 -9.471 1.00 96.31 156 SER A O 1
ATOM 1217 N N . ASP A 1 157 ? 18.337 0.768 -11.472 1.00 96.38 157 ASP A N 1
ATOM 1218 C CA . ASP A 1 157 ? 18.446 1.961 -12.316 1.00 96.38 157 ASP A CA 1
ATOM 1219 C C . ASP A 1 157 ? 17.068 2.534 -12.693 1.00 96.38 157 ASP A C 1
ATOM 1221 O O . ASP A 1 157 ? 16.978 3.554 -13.373 1.00 96.38 157 ASP A O 1
ATOM 1225 N N . HIS A 1 158 ? 15.980 1.866 -12.295 1.00 97.31 158 HIS A N 1
ATOM 1226 C CA . HIS A 1 158 ? 14.618 2.267 -12.624 1.00 97.31 158 HIS A CA 1
ATOM 1227 C C . HIS A 1 158 ? 14.034 3.196 -11.551 1.00 97.31 158 HIS A C 1
ATOM 1229 O O . HIS A 1 158 ? 14.119 2.918 -10.356 1.00 97.31 158 HIS A O 1
ATOM 1235 N N . ASP A 1 159 ? 13.335 4.259 -11.956 1.00 97.56 159 ASP A N 1
ATOM 1236 C CA . ASP A 1 159 ? 12.786 5.254 -11.021 1.00 97.56 159 ASP A CA 1
ATOM 1237 C C . ASP A 1 159 ? 11.879 4.633 -9.946 1.00 97.56 159 ASP A C 1
ATOM 1239 O O . ASP A 1 159 ? 11.914 5.029 -8.781 1.00 97.56 159 ASP A O 1
ATOM 1243 N N . VAL A 1 160 ? 11.081 3.621 -10.310 1.00 97.56 160 VAL A N 1
ATOM 1244 C CA . VAL A 1 160 ? 10.164 2.939 -9.375 1.00 97.56 160 VAL A CA 1
ATOM 1245 C C . VAL A 1 160 ? 10.912 2.233 -8.246 1.00 97.56 160 VAL A C 1
ATOM 1247 O O . VAL A 1 160 ? 10.411 2.203 -7.122 1.00 97.56 160 VAL A O 1
ATOM 1250 N N . TYR A 1 161 ? 12.121 1.730 -8.504 1.00 98.25 161 TYR A N 1
ATOM 1251 C CA . TYR A 1 161 ? 12.966 1.140 -7.470 1.00 98.25 161 TYR A CA 1
ATOM 1252 C C . TYR A 1 161 ? 13.327 2.185 -6.403 1.00 98.25 161 TYR A C 1
ATOM 1254 O O . TYR A 1 161 ? 13.121 1.969 -5.207 1.00 98.25 161 TYR A O 1
ATOM 1262 N N . HIS A 1 162 ? 13.785 3.365 -6.828 1.00 98.12 162 HIS A N 1
ATOM 1263 C CA . HIS A 1 162 ? 14.129 4.455 -5.913 1.00 98.12 162 HIS A CA 1
ATOM 1264 C C . HIS A 1 162 ? 12.903 5.039 -5.203 1.00 98.12 162 HIS A C 1
ATOM 1266 O O . HIS A 1 162 ? 12.955 5.292 -3.997 1.00 98.12 162 HIS A O 1
ATOM 1272 N N . MET A 1 163 ? 11.782 5.196 -5.916 1.00 98.12 163 MET A N 1
ATOM 1273 C CA . MET A 1 163 ? 10.514 5.639 -5.328 1.00 98.12 163 MET A CA 1
ATOM 1274 C C . MET A 1 163 ? 10.027 4.682 -4.236 1.00 98.12 163 MET A C 1
ATOM 1276 O O . MET A 1 163 ? 9.564 5.146 -3.192 1.00 98.12 163 MET A O 1
ATOM 1280 N N . ALA A 1 164 ? 10.153 3.366 -4.451 1.00 97.88 164 ALA A N 1
ATOM 1281 C CA . ALA A 1 164 ? 9.787 2.352 -3.466 1.00 97.88 164 ALA A CA 1
ATOM 1282 C C . ALA A 1 164 ? 10.657 2.450 -2.207 1.00 97.88 164 ALA A C 1
ATOM 1284 O O . ALA A 1 164 ? 10.110 2.485 -1.110 1.00 97.88 164 ALA A O 1
ATOM 1285 N N . LEU A 1 165 ? 11.981 2.568 -2.350 1.00 96.69 165 LEU A N 1
ATOM 1286 C CA . LEU A 1 165 ? 12.893 2.702 -1.208 1.00 96.69 165 LEU A CA 1
ATOM 1287 C C . LEU A 1 165 ? 12.637 3.977 -0.392 1.00 96.69 165 LEU A C 1
ATOM 1289 O O . LEU A 1 165 ? 12.551 3.913 0.835 1.00 96.69 165 LEU A O 1
ATOM 1293 N N . GLU A 1 166 ? 12.488 5.131 -1.053 1.00 96.25 166 GLU A N 1
ATOM 1294 C CA . GLU A 1 166 ? 12.230 6.408 -0.369 1.00 96.25 166 GLU A CA 1
ATOM 1295 C C . GLU A 1 166 ? 10.876 6.377 0.346 1.00 96.25 166 GLU A C 1
ATOM 1297 O O . GLU A 1 166 ? 10.788 6.731 1.521 1.00 96.25 166 GLU A O 1
ATOM 1302 N N . MET A 1 167 ? 9.825 5.904 -0.332 1.00 95.69 167 MET A N 1
ATOM 1303 C CA . MET A 1 167 ? 8.494 5.827 0.263 1.00 95.69 167 MET A CA 1
ATOM 1304 C C . MET A 1 167 ? 8.426 4.787 1.385 1.00 95.69 167 MET A C 1
ATOM 1306 O O . MET A 1 167 ? 7.788 5.052 2.400 1.00 95.69 167 MET A O 1
ATOM 1310 N N . GLN A 1 168 ? 9.094 3.639 1.251 1.00 94.38 168 GLN A N 1
ATOM 1311 C CA . GLN A 1 168 ? 9.194 2.639 2.314 1.00 94.38 168 GLN A CA 1
ATOM 1312 C C . GLN A 1 168 ? 9.834 3.239 3.564 1.00 94.38 168 GLN A C 1
ATOM 1314 O O . GLN A 1 168 ? 9.279 3.104 4.652 1.00 94.38 168 GLN A O 1
ATOM 1319 N N . ARG A 1 169 ? 10.963 3.936 3.404 1.00 91.56 169 ARG A N 1
ATOM 1320 C CA . ARG A 1 169 ? 11.635 4.636 4.499 1.00 91.56 169 ARG A CA 1
ATOM 1321 C C . ARG A 1 169 ? 10.698 5.649 5.154 1.00 91.56 169 ARG A C 1
ATOM 1323 O O . ARG A 1 169 ? 10.452 5.593 6.352 1.00 91.56 169 ARG A O 1
ATOM 1330 N N . ASP A 1 170 ? 10.105 6.534 4.362 1.00 90.00 170 ASP A N 1
ATOM 1331 C CA . ASP A 1 170 ? 9.253 7.606 4.872 1.00 90.00 170 ASP A CA 1
ATOM 1332 C C . ASP A 1 170 ? 7.965 7.084 5.541 1.00 90.00 170 ASP A C 1
ATOM 1334 O O . ASP A 1 170 ? 7.496 7.681 6.511 1.00 90.00 170 ASP A O 1
ATOM 1338 N N . VAL A 1 171 ? 7.392 5.977 5.054 1.00 86.94 171 VAL A N 1
ATOM 1339 C CA . VAL A 1 171 ? 6.165 5.366 5.596 1.00 86.94 171 VAL A CA 1
ATOM 1340 C C . VAL A 1 171 ? 6.440 4.476 6.808 1.00 86.94 171 VAL A C 1
ATOM 1342 O O . VAL A 1 171 ? 5.567 4.390 7.668 1.00 86.94 171 VAL A O 1
ATOM 1345 N N . LEU A 1 172 ? 7.605 3.826 6.903 1.00 81.81 172 LEU A N 1
ATOM 1346 C CA . LEU A 1 172 ? 7.935 2.904 8.001 1.00 81.81 172 LEU A CA 1
ATOM 1347 C C . LEU A 1 172 ? 8.774 3.540 9.118 1.00 81.81 172 LEU A C 1
ATOM 1349 O O . LEU A 1 172 ? 8.655 3.106 10.259 1.00 81.81 172 LEU A O 1
ATOM 1353 N N . GLU A 1 173 ? 9.561 4.583 8.838 1.00 72.56 173 GLU A N 1
ATOM 1354 C CA . GLU A 1 173 ? 10.387 5.270 9.846 1.00 72.56 173 GLU A CA 1
ATOM 1355 C C . GLU A 1 173 ? 9.695 6.482 10.485 1.00 72.56 173 GLU A C 1
ATOM 1357 O O . GLU A 1 173 ? 10.055 6.875 11.587 1.00 72.56 173 GLU A O 1
ATOM 1362 N N . ARG A 1 174 ? 8.695 7.098 9.836 1.00 60.28 174 ARG A N 1
ATOM 1363 C CA . ARG A 1 174 ? 7.926 8.212 10.437 1.00 60.28 174 ARG A CA 1
ATOM 1364 C C . ARG A 1 174 ? 6.750 7.842 11.355 1.00 60.28 174 ARG A C 1
ATOM 1366 O O . ARG A 1 174 ? 6.353 8.721 12.125 1.00 60.28 174 ARG A O 1
ATOM 1373 N N . PRO A 1 175 ? 6.158 6.627 11.355 1.00 55.31 175 PRO A N 1
ATOM 1374 C CA . PRO A 1 175 ? 5.118 6.276 12.324 1.00 55.31 175 PRO A CA 1
ATOM 1375 C C . PRO A 1 175 ? 5.594 6.449 13.772 1.00 55.31 175 PRO A C 1
ATOM 1377 O O . PRO A 1 175 ? 4.812 6.826 14.642 1.00 55.31 175 PRO A O 1
ATOM 1380 N N . THR A 1 176 ? 6.882 6.232 14.029 1.00 49.81 176 THR A N 1
ATOM 1381 C CA . THR A 1 176 ? 7.496 6.292 15.358 1.00 49.81 176 THR A CA 1
ATOM 1382 C C . THR A 1 176 ? 7.611 7.698 15.944 1.00 49.81 176 THR A C 1
ATOM 1384 O O . THR A 1 176 ? 7.660 7.787 17.172 1.00 49.81 176 THR A O 1
ATOM 1387 N N . ASP A 1 177 ? 7.595 8.770 15.138 1.00 49.28 177 ASP A N 1
ATOM 1388 C CA . ASP A 1 177 ? 8.051 10.088 15.615 1.00 49.28 177 ASP A CA 1
ATOM 1389 C C . ASP A 1 177 ? 6.949 11.148 15.815 1.00 49.28 177 ASP A C 1
ATOM 1391 O O . ASP A 1 177 ? 7.065 11.973 16.713 1.00 49.28 177 ASP A O 1
ATOM 1395 N N . LEU A 1 178 ? 5.836 11.150 15.064 1.00 44.19 178 LEU A N 1
ATOM 1396 C CA . LEU A 1 178 ? 4.876 12.278 15.146 1.00 44.19 178 LEU A CA 1
ATOM 1397 C C . LEU A 1 178 ? 3.384 11.919 15.071 1.00 44.19 178 LEU A C 1
ATOM 1399 O O . LEU A 1 178 ? 2.561 12.719 14.626 1.00 44.19 178 LEU A O 1
ATOM 1403 N N . GLY A 1 179 ? 2.985 10.747 15.564 1.00 46.31 179 GLY A N 1
ATOM 1404 C CA . GLY A 1 179 ? 1.551 10.520 15.770 1.00 46.31 179 GLY A CA 1
ATOM 1405 C C . GLY A 1 179 ? 1.137 9.125 16.189 1.00 46.31 179 GLY A C 1
ATOM 1406 O O . GLY A 1 179 ? 0.111 8.988 16.836 1.00 46.31 179 GLY A O 1
ATOM 1407 N N . PHE A 1 180 ? 1.913 8.077 15.912 1.00 50.91 180 PHE A N 1
ATOM 1408 C CA . PHE A 1 180 ? 1.444 6.731 16.251 1.00 50.91 180 PHE A CA 1
ATOM 1409 C C . PHE A 1 180 ? 1.469 6.480 17.766 1.00 50.91 180 PHE A C 1
ATOM 1411 O O . PHE A 1 180 ? 0.482 6.001 18.315 1.00 50.91 180 PHE A O 1
ATOM 1418 N N . LYS A 1 181 ? 2.533 6.905 18.465 1.00 48.50 181 LYS A N 1
ATOM 1419 C CA . LYS A 1 181 ? 2.638 6.804 19.934 1.00 48.50 181 LYS A CA 1
ATOM 1420 C C . LYS A 1 181 ? 1.644 7.718 20.661 1.00 48.50 181 LYS A C 1
ATOM 1422 O O . LYS A 1 181 ? 1.001 7.291 21.615 1.00 48.50 181 LYS A O 1
ATOM 1427 N N . ASP A 1 182 ? 1.465 8.950 20.187 1.00 45.00 182 ASP A N 1
ATOM 1428 C CA . ASP A 1 182 ? 0.595 9.934 20.843 1.00 45.00 182 ASP A CA 1
ATOM 1429 C C . ASP A 1 182 ? -0.897 9.731 20.555 1.00 45.00 182 ASP A C 1
ATOM 1431 O O . ASP A 1 182 ? -1.718 9.964 21.444 1.00 45.00 182 ASP A O 1
ATOM 1435 N N . THR A 1 183 ? -1.266 9.263 19.358 1.00 46.31 183 THR A N 1
ATOM 1436 C CA . THR A 1 183 ? -2.654 8.899 19.032 1.00 46.31 183 THR A CA 1
ATOM 1437 C C . THR A 1 183 ? -3.067 7.614 19.761 1.00 46.31 183 THR A C 1
ATOM 1439 O O . THR A 1 183 ? -4.172 7.562 20.293 1.00 46.31 183 THR A O 1
ATOM 1442 N N . TYR A 1 184 ? -2.169 6.630 19.927 1.00 46.53 184 TYR A N 1
ATOM 1443 C CA . TYR A 1 184 ? -2.404 5.488 20.832 1.00 46.53 184 TYR A CA 1
ATOM 1444 C C . TYR A 1 184 ? -2.557 5.921 22.300 1.00 46.53 184 TYR A C 1
ATOM 1446 O O . TYR A 1 184 ? -3.459 5.462 22.999 1.00 46.53 184 TYR A O 1
ATOM 1454 N N . ARG A 1 185 ? -1.694 6.829 22.769 1.00 45.09 185 ARG A N 1
ATOM 1455 C CA . ARG A 1 185 ? -1.675 7.315 24.156 1.00 45.09 185 ARG A CA 1
ATOM 1456 C C . ARG A 1 185 ? -2.894 8.168 24.521 1.00 45.09 185 ARG A C 1
ATOM 1458 O O . ARG A 1 185 ? -3.347 8.098 25.661 1.00 45.09 185 ARG A O 1
ATOM 1465 N N . LYS A 1 186 ? -3.401 9.000 23.605 1.00 44.44 186 LYS A N 1
ATOM 1466 C CA . LYS A 1 186 ? -4.504 9.938 23.893 1.00 44.44 186 LYS A CA 1
ATOM 1467 C C . LYS A 1 186 ? -5.895 9.348 23.671 1.00 44.44 186 LYS A C 1
ATOM 1469 O O . LYS A 1 186 ? -6.795 9.712 24.421 1.00 44.44 186 LYS A O 1
ATOM 1474 N N . ASP A 1 187 ? -6.068 8.430 22.718 1.00 44.81 187 ASP A N 1
ATOM 1475 C CA . ASP A 1 187 ? -7.407 7.945 22.350 1.00 44.81 187 ASP A CA 1
ATOM 1476 C C . ASP A 1 187 ? -7.801 6.614 23.019 1.00 44.81 187 ASP A C 1
ATOM 1478 O O . ASP A 1 187 ? -8.983 6.268 23.005 1.00 44.81 187 ASP A O 1
ATOM 1482 N N . ILE A 1 188 ? -6.853 5.860 23.602 1.00 50.66 188 ILE A N 1
ATOM 1483 C CA . ILE A 1 188 ? -7.103 4.470 24.053 1.00 50.66 188 ILE A CA 1
ATOM 1484 C C . ILE A 1 188 ? -6.932 4.263 25.569 1.00 50.66 188 ILE A C 1
ATOM 1486 O O . ILE A 1 188 ? -7.340 3.230 26.084 1.00 50.66 188 ILE A O 1
ATOM 1490 N N . GLY A 1 189 ? -6.406 5.234 26.327 1.00 40.53 189 GLY A N 1
ATOM 1491 C CA . GLY A 1 189 ? -6.425 5.187 27.800 1.00 40.53 189 GLY A CA 1
ATOM 1492 C C . GLY A 1 189 ? -5.828 3.918 28.433 1.00 40.53 189 GLY A C 1
ATOM 1493 O O . GLY A 1 189 ? -6.227 3.552 29.535 1.00 40.53 189 GLY A O 1
ATOM 1494 N N . PHE A 1 190 ? -4.902 3.239 27.751 1.00 37.59 190 PHE A N 1
ATOM 1495 C CA . PHE A 1 190 ? -4.285 2.002 28.225 1.00 37.59 190 PHE A CA 1
ATOM 1496 C C . PHE A 1 190 ? -2.838 2.279 28.647 1.00 37.59 190 PHE A C 1
ATOM 1498 O O . PHE A 1 190 ? -2.056 2.831 27.869 1.00 37.59 190 PHE A O 1
ATOM 1505 N N . SER A 1 191 ? -2.507 1.942 29.897 1.00 38.66 191 SER A N 1
ATOM 1506 C CA . SER A 1 191 ? -1.162 2.080 30.467 1.00 38.66 191 SER A CA 1
ATOM 1507 C C . SER A 1 191 ? -0.121 1.381 29.596 1.00 38.66 191 SER A C 1
ATOM 1509 O O . SER A 1 191 ? -0.319 0.261 29.132 1.00 38.66 191 SER A O 1
ATOM 1511 N N . THR A 1 192 ? 1.014 2.045 29.421 1.00 41.72 192 THR A N 1
ATOM 1512 C CA . THR A 1 192 ? 2.151 1.684 28.566 1.00 41.72 192 THR A CA 1
ATOM 1513 C C . THR A 1 192 ? 2.950 0.456 29.032 1.00 41.72 192 THR A C 1
ATOM 1515 O O . THR A 1 192 ? 4.126 0.353 28.715 1.00 41.72 192 THR A O 1
ATOM 1518 N N . GLU A 1 193 ? 2.363 -0.472 29.787 1.00 39.97 193 GLU A N 1
ATOM 1519 C CA . GLU A 1 193 ? 3.102 -1.594 30.397 1.00 39.97 193 GLU A CA 1
ATOM 1520 C C . GLU A 1 193 ? 3.060 -2.905 29.590 1.00 39.97 193 GLU A C 1
ATOM 1522 O O . GLU A 1 193 ? 3.669 -3.884 30.006 1.00 39.97 193 GLU A O 1
ATOM 1527 N N . LEU A 1 194 ? 2.382 -2.957 28.435 1.00 40.66 194 LEU A N 1
ATOM 1528 C CA . LEU A 1 194 ? 2.196 -4.211 27.677 1.00 40.66 194 LEU A CA 1
ATOM 1529 C C . LEU A 1 194 ? 2.483 -4.127 26.171 1.00 40.66 194 LEU A C 1
ATOM 1531 O O . LEU A 1 194 ? 2.010 -4.967 25.409 1.00 40.66 194 LEU A O 1
ATOM 1535 N N . LEU A 1 195 ? 3.271 -3.152 25.719 1.00 46.69 195 LEU A N 1
ATOM 1536 C CA . LEU A 1 195 ? 3.898 -3.266 24.403 1.00 46.69 195 LEU A CA 1
ATOM 1537 C C . LEU A 1 195 ? 5.325 -3.749 24.618 1.00 46.69 195 LEU A C 1
ATOM 1539 O O . LEU A 1 195 ? 6.203 -2.981 24.990 1.00 46.69 195 LEU A O 1
ATOM 1543 N N . ASP A 1 196 ? 5.481 -5.060 24.457 1.00 34.75 196 ASP A N 1
ATOM 1544 C CA . ASP A 1 196 ? 6.754 -5.759 24.372 1.00 34.75 196 ASP A CA 1
ATOM 1545 C C . ASP A 1 196 ? 7.709 -4.986 23.447 1.00 34.75 196 ASP A C 1
ATOM 1547 O O . ASP A 1 196 ? 7.417 -4.757 22.271 1.00 34.75 196 ASP A O 1
ATOM 1551 N N . GLU A 1 197 ? 8.845 -4.573 24.005 1.00 44.09 197 GLU A N 1
ATOM 1552 C CA . GLU A 1 197 ? 9.957 -3.922 23.303 1.00 44.09 197 GLU A CA 1
ATOM 1553 C C . GLU A 1 197 ? 10.584 -4.838 22.230 1.00 44.09 197 GLU A C 1
ATOM 1555 O O . GLU A 1 197 ? 11.502 -4.425 21.532 1.00 44.09 197 GLU A O 1
ATOM 1560 N N . SER A 1 198 ? 10.094 -6.073 22.049 1.00 33.94 198 SER A N 1
ATOM 1561 C CA . SER A 1 198 ? 10.553 -6.998 21.005 1.00 33.94 198 SER A CA 1
ATOM 1562 C C . SER A 1 198 ? 10.105 -6.653 19.576 1.00 33.94 198 SER A C 1
ATOM 1564 O O . SER A 1 198 ? 10.491 -7.349 18.635 1.00 33.94 198 SER A O 1
ATOM 1566 N N . VAL A 1 199 ? 9.322 -5.585 19.380 1.00 46.22 199 VAL A N 1
ATOM 1567 C CA . VAL A 1 199 ? 8.915 -5.100 18.045 1.00 46.22 199 VAL A CA 1
ATOM 1568 C C . VAL A 1 199 ? 9.346 -3.647 17.816 1.00 46.22 199 VAL A C 1
ATOM 1570 O O . VAL A 1 199 ? 8.569 -2.832 17.317 1.00 46.22 199 VAL A O 1
ATOM 1573 N N . PHE A 1 200 ? 10.592 -3.326 18.174 1.00 41.50 200 PHE A N 1
ATOM 1574 C CA . PHE A 1 200 ? 11.324 -2.166 17.658 1.00 41.50 200 PHE A CA 1
ATOM 1575 C C . PHE A 1 200 ? 12.777 -2.534 17.355 1.00 41.50 200 PHE A C 1
ATOM 1577 O O . PHE A 1 200 ? 13.425 -3.166 18.216 1.00 41.50 200 PHE A O 1
#

InterPro domains:
  IPR001487 Bromodomain [PF00439] (87-165)
  IPR001487 Bromodomain [PR00503] (94-107)
  IPR001487 Bromodomain [PR00503] (108-124)
  IPR001487 Bromodomain [PR00503] (124-142)
  IPR001487 Bromodomain [PR00503] (142-161)
  IPR001487 Bromodomain [PS50014] (91-161)
  IPR001487 Bromodomain [SM00297] (72-180)
  IPR036427 Bromodomain-like superfamily [G3DSA:1.20.920.10] (66-187)
  IPR036427 Bromodomain-like superfamily [SSF47370] (75-174)
  IPR037966 Brd8, Bromo domain [cd05507] (76-173)

Radius of gyration: 32.07 Å; chains: 1; bounding box: 92×56×83 Å

Secondary structure (DSSP, 8-state):
-------------------------------------------------SSHHHHHTTTTT-----HHHHHHHHHHHHHHHHHHHHHHHHHTSTTGGGGSSPPPTTTSTTHHHH-SS---HHHHHHHHHHTS--SHHHHHHHHHHHHHHHHHHS-TTSHHHHHHHHHHHHHHHSTTTTTHHHHHHHHS---TT-S-GGG-

=== Feature glossary ===
A reading guide for the features in this record.

Start from the sequence.

  · This is the polypeptide sequence — one letter per residue, N-terminus first. Length ranges from a few dozen residues for small domains to over a thousand for large multi-domain proteins.

Fold it, and you get atomic coordinates and the backbone conformation that goes with them.

  · Structure coordinates are given as an mmCIF _atom_site loop: one row per atom with element, residue name, chain id, sequence number, and x/y/z position in Å. Only the four main-chain atoms per residue are included here; side chains are omitted to keep the record compact.

  · Backbone dihedral angles. Every residue except chain termini has a φ (preceding-C → N → Cα → C) and a ψ (N → Cα → C → next-N). They are reported in degrees following the IUPAC sign convention. Secondary structure is essentially a statement about which (φ, ψ) basin each residue occupies.

  · The SS8 string is DSSP's per-residue secondary-structure call. α-helix (H) means an i→i+4 H-bond ladder; β-strand (E) means the residue participates in a β-sheet; 3₁₀ (G) and π (I) are tighter and wider helices; T/S are turns/bends; '-' is loop.

  · SS3 is a coarse helix/strand/coil call (letters a/b/c) made by the P-SEA algorithm from inter-Cα distances and dihedrals. It is less detailed than DSSP but needs only Cα positions.

Summarize the fold with a handful of shape descriptors and a per-residue structural alphabet.

  · Radius of gyration (Rg) is the root-mean-square distance of Cα atoms from their centroid — a single number for overall size and compactness. A globular domain of N residues has Rg ≈ 2.2·N^0.38 Å; an extended or disordered chain has a much larger Rg. The Cα contact count is the number of residue pairs whose Cα atoms are within 8 Å and are more than four positions apart in sequence — a standard proxy for tertiary packing density. The bounding box is the smallest axis-aligned box enclosing all Cα atoms.

  · The Foldseek 3Di string encodes local tertiary geometry as a 20-letter alphabet — one character per residue — derived from the relative positions of nearby Cα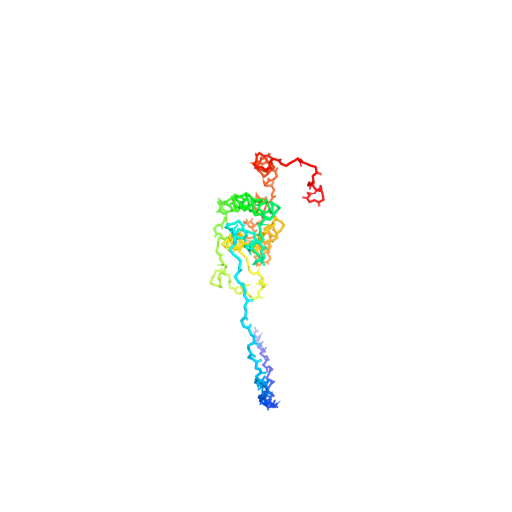 atoms. Unlike the amino-acid sequence, 3Di is a direct function of the 3D structure, so two proteins with the same fold have similar 3Di strings even at low sequence identity.

  · Solvent-accessible surface area (SASA) is the area in Å² traced out by the centre of a 1.4 Å probe sphere (a water molecule) rolled over the protein's van der Waals surface (Shrake–Rupley / Lee–Richards construction). Buried residues have near-zero SASA; fully exposed residues can exceed 200 Å². The total SASA scales roughly with the number of surface residues.

Ask how reliable the model is.

  · pLDDT (predicted Local Distance Difference Test) is AlphaFold's per-residue confidence score, ranging from 0 to 100. Values above 90 indicate high confidence (typically well-packed cores); 70–90 is confident; 50–70 low confidence; below 50 usually means the region is disordered or the prediction is unreliable there. AlphaFold stores pLDDT in the mmCIF B-factor column.

  · B-factor (Debye–Waller factor) reflects atomic displacement in the crystal lattice. It is an experimental observable (units Å²), not a prediction; low values mean the atom is pinned down, high values mean it moves or is heterogeneous across the crystal.

  · Predicted Aligned Error (PAE) is an AlphaFold confidence matrix: entry (i, j) is the expected error in the position of residue j, in ångströms, when the prediction is superimposed on the true structure at residue i. Low PAE within a block of residues means that block is internally rigid and well-predicted; high PAE between two blocks means their relative placement is uncertain even if each block individually is confident.

Place it in context: what it resembles, what it is annotated as, and how it looks.

  · Nearest PDB neighbors are the top structural matches found by Foldseek when searching this structure against the entire Protein Data Bank. Each hit reports a TM-score (0 to 1; >0.5 almost always implies the same fold) and an E-value. These are *structural* homologs — they may share no detectable sequence similarity.

  · Functional annotations link the protein to curated databases. InterPro entries identify conserved domains and families by matching the sequence against member-database signatures (Pfam, PROSITE, CDD, …). Gene Ontology (GO) terms describe molecular function, biological process, and cellular component in a controlled vocabulary. CATH places the structure in a hierarchical fold classification (Class/Architecture/Topology/Homologous-superfamily). The organism is the source species.

  · Three diagnostic plots accompany the record. The Cα contact map visualizes the tertiary structure as a 2D adjacency matrix (8 Å cutoff, sequence-local contacts suppressed). The Ramachandran plot shows the distribution of backbone (φ, ψ) torsions, with points in the α and β basins reflecting secondary structure content. The PAE plot shows AlphaFold's inter-residue confidence as a color matrix.

  · Six rendered views show the 3D structure from the faces of a cube — i.e. along ±x, ±y, ±z. Rendering representation is drawn randomly per protein from cartoon (secondary-structure ribbons), sticks (backbone bonds), or molecular surface; coloring is either N→C rainbow (blue at the N-terminus through red at the C-terminus) or one color per chain.